Protein AF-A0A926B1F6-F1 (afdb_monomer_lite)

pLDDT: mean 86.4, std 12.35, range [44.88, 98.62]

Foldseek 3Di:
DDKDWDDDPDDFQTKMWDDDPPPVVATWMKGFHHDDPQAKTKIWIGRDDQFIKIWMWGWDDDDVDIDIDIDIGTDPPDDPVVVVVVVCCCVVCVVVVVVVVVVVVVVVVVVLLWDFPDKDKDWDPKFKKKKAKDKDFPVCVVVVLVVGVVVRVVVCVVVVWDFPAFWKKFWPDDPPTITGMMTITTTHDHDCQDPGMGMDIGDTAMKMKTKTFGDPNSCVVSVVVRVVVCVVVVKDFDGGKMKGFPDDCVRDVDRRGGIIIIMTGID

Sequence (267 aa):
MAITYTGPESGVGSAYAWTSDTWSVGSGKVVISEATPNSSVSCDMNFGEGNDAKAKFIIVPEGAKSKVTWTFDSDSHGNLFSRWMGMCMDNFLGGQYEKGLASMSGAAQKIVLGRVDHIEEYLCHGANALGIRSTINASDIPATLAKSYGAIMQYMSTKNIKMDGYPSAIYHTWDGKTTDMEAMIPIAKADVGNANIKPILLPKGPMIIAHYYGPYEGSEAAHEACSKWLVSHGKTQAYPPFEEYVTDPGTEKDPTKWLTKVNYYVK

Secondary structure (DSSP, 8-state):
-EEEEES-SSSTT-EEEEE-S-TTT--EEEEEEEEETTTEEEEEEE-STT-EEEEEEEEEEETTEEEEEEEEEE--TT-HHHHHHHHHHIIIIIHHHHHHHHHHHHHHHHHTS-EEEEEEEEEEEEEEEEEEEEEEEGGGHHHHHHHHHHHHHHHHHHTTPPBSS--EEEEEEE-SSEEEEEEEEEESS-----SS-EEEEEEEEEEEEEEEES-GGGTHHHHHHHHHHHHHTT--B-S--EEEESS-TTT-S-GGG-EEEEEEEB-

Structure (mmCIF, N/CA/C/O backbone):
data_AF-A0A926B1F6-F1
#
_entry.id   AF-A0A926B1F6-F1
#
loop_
_atom_site.group_PDB
_atom_site.id
_atom_site.type_symbol
_atom_site.label_atom_id
_atom_site.label_alt_id
_atom_site.label_comp_id
_atom_site.label_asym_id
_atom_site.label_entity_id
_atom_site.label_seq_id
_atom_site.pdbx_PDB_ins_code
_atom_site.Cartn_x
_atom_site.Cartn_y
_atom_site.Cartn_z
_atom_site.occupancy
_atom_site.B_iso_or_equiv
_atom_site.auth_seq_id
_atom_site.auth_comp_id
_atom_site.auth_asym_id
_atom_site.auth_atom_id
_atom_site.pdbx_PDB_model_num
ATOM 1 N N . MET A 1 1 ? 16.148 6.160 -36.155 1.00 72.56 1 MET A N 1
ATOM 2 C CA . MET A 1 1 ? 16.321 4.890 -35.424 1.00 72.56 1 MET A CA 1
ATOM 3 C C . MET A 1 1 ? 14.951 4.282 -35.194 1.00 72.56 1 MET A C 1
ATOM 5 O O . MET A 1 1 ? 14.104 4.954 -34.617 1.00 72.56 1 MET A O 1
ATOM 9 N N . ALA A 1 2 ? 14.725 3.067 -35.682 1.00 81.38 2 ALA A N 1
ATOM 10 C CA . ALA A 1 2 ? 13.499 2.303 -35.460 1.00 81.38 2 ALA A CA 1
ATOM 11 C C . ALA A 1 2 ? 13.821 1.099 -34.569 1.00 81.38 2 ALA A C 1
ATOM 13 O O . ALA A 1 2 ? 14.834 0.443 -34.797 1.00 81.38 2 ALA A O 1
ATOM 14 N N . ILE A 1 3 ? 12.989 0.827 -33.559 1.00 88.25 3 ILE A N 1
ATOM 15 C CA . ILE A 1 3 ? 13.137 -0.319 -32.648 1.00 88.25 3 ILE A CA 1
ATOM 16 C C . ILE A 1 3 ? 11.943 -1.251 -32.849 1.00 88.25 3 ILE A C 1
ATOM 18 O O . ILE A 1 3 ? 10.805 -0.791 -32.908 1.00 88.25 3 ILE A O 1
ATOM 22 N N . THR A 1 4 ? 12.197 -2.553 -32.940 1.00 90.00 4 THR A N 1
ATOM 23 C CA . THR A 1 4 ? 11.168 -3.598 -33.009 1.00 90.00 4 THR A CA 1
ATOM 24 C C . THR A 1 4 ? 11.371 -4.583 -31.867 1.00 90.00 4 THR A C 1
ATOM 26 O O . THR A 1 4 ? 12.471 -5.103 -31.698 1.00 90.00 4 THR A O 1
ATOM 29 N N . TYR A 1 5 ? 10.314 -4.854 -31.105 1.00 89.44 5 TYR A N 1
ATOM 30 C CA . TYR A 1 5 ? 10.312 -5.840 -30.023 1.00 89.44 5 TYR A CA 1
ATOM 31 C C . TYR A 1 5 ? 9.735 -7.168 -30.519 1.00 89.44 5 TYR A C 1
ATOM 33 O O . TYR A 1 5 ? 8.781 -7.184 -31.296 1.00 89.44 5 TYR A O 1
ATOM 41 N N . THR A 1 6 ? 10.318 -8.283 -30.088 1.00 90.44 6 THR A N 1
ATOM 42 C CA . THR A 1 6 ? 9.910 -9.642 -30.480 1.00 90.44 6 THR A CA 1
ATOM 43 C C . THR A 1 6 ? 10.076 -10.610 -29.310 1.00 90.44 6 THR A C 1
ATOM 45 O O . THR A 1 6 ? 10.931 -10.395 -28.456 1.00 90.44 6 THR A O 1
ATOM 48 N N . GLY A 1 7 ? 9.311 -11.703 -29.301 1.00 90.12 7 GLY A N 1
ATOM 49 C CA . GLY A 1 7 ? 9.358 -12.703 -28.230 1.00 90.12 7 GLY A CA 1
ATOM 50 C C . GLY A 1 7 ? 8.356 -12.425 -27.098 1.00 90.12 7 GLY A C 1
ATOM 51 O O . GLY A 1 7 ? 7.424 -11.644 -27.294 1.00 90.12 7 GLY A O 1
ATOM 52 N N . PRO A 1 8 ? 8.496 -13.103 -25.942 1.00 82.19 8 PRO A N 1
ATOM 53 C CA . PRO A 1 8 ? 7.634 -12.902 -24.780 1.00 82.19 8 PRO A CA 1
ATOM 54 C C . PRO A 1 8 ? 7.808 -11.509 -24.157 1.00 82.19 8 PRO A C 1
ATOM 56 O O . PRO A 1 8 ? 8.852 -10.867 -24.300 1.00 82.19 8 PRO A O 1
ATOM 59 N N . GLU A 1 9 ? 6.787 -11.074 -23.412 1.00 74.81 9 GLU A N 1
ATOM 60 C CA . GLU A 1 9 ? 6.759 -9.781 -22.711 1.00 74.81 9 GLU A CA 1
ATOM 61 C C . GLU A 1 9 ? 7.912 -9.629 -21.701 1.00 74.81 9 GLU A C 1
ATOM 63 O O . GLU A 1 9 ? 8.395 -8.525 -21.466 1.00 74.81 9 GLU A O 1
ATOM 68 N N . SER A 1 10 ? 8.399 -10.737 -21.135 1.00 80.00 10 SER A N 1
ATOM 69 C CA . SER A 1 10 ? 9.558 -10.753 -20.241 1.00 80.00 10 SER A CA 1
ATOM 70 C C . SER A 1 10 ? 10.290 -12.100 -20.261 1.00 80.00 10 SER A C 1
ATOM 72 O O . SER A 1 10 ? 9.754 -13.112 -20.716 1.00 80.00 10 SER A O 1
ATOM 74 N N . GLY A 1 11 ? 11.524 -12.112 -19.746 1.00 82.12 11 GLY A N 1
ATOM 75 C CA . GLY A 1 11 ? 12.315 -13.328 -19.553 1.00 82.12 11 GLY A CA 1
ATOM 76 C C . GLY A 1 11 ? 13.038 -13.834 -20.806 1.00 82.12 11 GLY A C 1
ATOM 77 O O . GLY A 1 11 ? 13.248 -13.103 -21.774 1.00 82.12 11 GLY A O 1
ATOM 78 N N . VAL A 1 12 ? 13.473 -15.097 -20.751 1.00 92.06 12 VAL A N 1
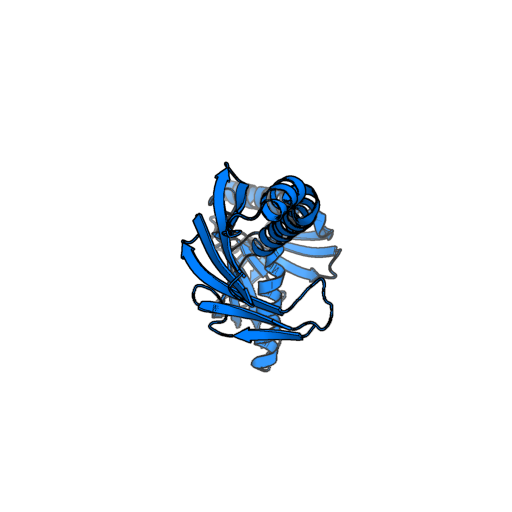ATOM 79 C CA . VAL A 1 12 ? 14.261 -15.747 -21.811 1.00 92.06 12 VAL A CA 1
ATOM 80 C C . VAL A 1 12 ? 13.512 -15.718 -23.145 1.00 92.06 12 VAL A C 1
ATOM 82 O O . VAL A 1 12 ? 12.326 -16.035 -23.216 1.00 92.06 12 VAL A O 1
ATOM 85 N N . GLY A 1 13 ? 14.215 -15.337 -24.211 1.00 89.81 13 GLY A N 1
ATOM 86 C CA . GLY A 1 13 ? 13.676 -15.190 -25.562 1.00 89.81 13 GLY A CA 1
ATOM 87 C C . GLY A 1 13 ? 13.074 -13.816 -25.862 1.00 89.81 13 GLY A C 1
ATOM 88 O O . GLY A 1 13 ? 12.803 -13.534 -27.030 1.00 89.81 13 GLY A O 1
ATOM 89 N N . SER A 1 14 ? 12.884 -12.953 -24.857 1.00 90.25 14 SER A N 1
ATOM 90 C CA . SER A 1 14 ? 12.499 -11.558 -25.090 1.00 90.25 14 SER A CA 1
ATOM 91 C C . SER A 1 14 ? 13.637 -10.820 -25.796 1.00 90.25 14 SER A C 1
ATOM 93 O O . SER A 1 14 ? 14.813 -10.981 -25.450 1.00 90.25 14 SER A O 1
ATOM 95 N N . ALA A 1 15 ? 13.299 -10.054 -26.830 1.00 91.94 15 ALA A N 1
ATOM 96 C CA . ALA A 1 15 ? 14.277 -9.482 -27.737 1.00 91.94 15 ALA A CA 1
ATOM 97 C C . ALA A 1 15 ? 13.840 -8.129 -28.291 1.00 91.94 15 ALA A C 1
ATOM 99 O O . ALA A 1 15 ? 12.656 -7.867 -28.508 1.00 91.94 15 ALA A O 1
ATOM 100 N N . TYR A 1 16 ? 14.825 -7.303 -28.627 1.00 90.19 16 TYR A N 1
ATOM 101 C CA . TYR A 1 16 ? 14.609 -6.109 -29.430 1.00 90.19 16 TYR A CA 1
ATOM 102 C C . TYR A 1 16 ? 15.687 -5.986 -30.503 1.00 90.19 16 TYR A C 1
ATOM 104 O O . TYR A 1 16 ? 16.840 -6.372 -30.308 1.00 90.19 16 TYR A O 1
ATOM 112 N N . ALA A 1 17 ? 15.300 -5.445 -31.650 1.00 89.31 17 ALA A N 1
ATOM 113 C CA . ALA A 1 17 ? 16.191 -5.113 -32.749 1.00 89.31 17 ALA A CA 1
ATOM 114 C C . ALA A 1 17 ? 16.066 -3.629 -33.076 1.00 89.31 17 ALA A C 1
ATOM 116 O O . ALA A 1 17 ? 14.981 -3.058 -32.948 1.00 89.31 17 ALA A O 1
ATOM 117 N N . TRP A 1 18 ? 17.159 -3.008 -33.508 1.00 88.38 18 TRP A N 1
ATOM 118 C CA . TRP A 1 18 ? 17.148 -1.633 -33.988 1.00 88.38 18 TRP A CA 1
ATOM 119 C C . TRP A 1 18 ? 17.792 -1.514 -35.361 1.00 88.38 18 TRP A C 1
ATOM 121 O O . TRP A 1 18 ? 18.737 -2.231 -35.693 1.00 88.38 18 TRP A O 1
ATOM 131 N N . THR A 1 19 ? 17.288 -0.558 -36.134 1.00 83.69 19 THR A N 1
ATOM 132 C CA . THR A 1 19 ? 17.899 -0.098 -37.380 1.00 83.69 19 THR A CA 1
ATOM 133 C C . THR A 1 19 ? 18.088 1.414 -37.338 1.00 83.69 19 THR A C 1
ATOM 135 O O . THR A 1 19 ? 17.228 2.169 -36.860 1.00 83.69 19 THR A O 1
ATOM 138 N N . SER A 1 20 ? 19.248 1.879 -37.794 1.00 78.38 20 SER A N 1
ATOM 139 C CA . SER A 1 20 ? 19.595 3.299 -37.822 1.00 78.38 20 SER A CA 1
ATOM 140 C C . SER A 1 20 ? 20.444 3.632 -39.042 1.00 78.38 20 SER A C 1
ATOM 142 O O . SER A 1 20 ? 21.419 2.940 -39.319 1.00 78.38 20 SER A O 1
ATOM 144 N N . ASP A 1 21 ? 20.119 4.740 -39.710 1.00 79.44 21 ASP A N 1
ATOM 145 C CA . ASP A 1 21 ? 20.930 5.299 -40.802 1.00 79.44 21 ASP A CA 1
ATOM 146 C C . ASP A 1 21 ? 22.180 6.037 -40.276 1.00 79.44 21 ASP A C 1
ATOM 148 O O . ASP A 1 21 ? 23.058 6.439 -41.040 1.00 79.44 21 ASP A O 1
ATOM 152 N N . THR A 1 22 ? 22.283 6.226 -38.953 1.00 68.44 22 THR A N 1
ATOM 153 C CA . THR A 1 22 ? 23.454 6.826 -38.306 1.00 68.44 22 THR A CA 1
ATOM 154 C C . THR A 1 22 ? 24.591 5.810 -38.226 1.00 68.44 22 THR A C 1
ATOM 156 O O . THR A 1 22 ? 24.518 4.849 -37.457 1.00 68.44 22 THR A O 1
ATOM 159 N N . TRP A 1 23 ? 25.678 6.077 -38.955 1.00 63.00 23 TRP A N 1
ATOM 160 C CA . TRP A 1 23 ? 26.841 5.186 -39.066 1.00 63.00 23 TRP A CA 1
ATOM 161 C C . TRP A 1 23 ? 27.461 4.777 -37.718 1.00 63.00 23 TRP A C 1
ATOM 163 O O . TRP A 1 23 ? 27.960 3.666 -37.591 1.00 63.00 23 TRP A O 1
ATOM 173 N N . SER A 1 24 ? 27.410 5.646 -36.703 1.00 60.34 24 SER A N 1
ATOM 174 C CA . SER A 1 24 ? 27.964 5.383 -35.368 1.00 60.34 24 SER A CA 1
ATOM 175 C C . SER A 1 24 ? 27.045 4.571 -34.445 1.00 60.34 24 SER A C 1
ATOM 177 O O . SER A 1 24 ? 27.474 4.177 -33.365 1.00 60.34 24 SER A O 1
ATOM 179 N N . VAL A 1 25 ? 25.788 4.337 -34.838 1.00 67.38 25 VAL A N 1
ATOM 180 C CA . VAL A 1 25 ? 24.789 3.565 -34.068 1.00 67.38 25 VAL A CA 1
ATOM 181 C C . VAL A 1 25 ? 24.561 2.188 -34.693 1.00 67.38 25 VAL A C 1
ATOM 183 O O . VAL A 1 25 ? 24.319 1.216 -33.978 1.00 67.38 25 VAL A O 1
ATOM 186 N N . GLY A 1 26 ? 24.641 2.107 -36.025 1.00 77.25 26 GLY A N 1
ATOM 187 C CA . GLY A 1 26 ? 24.474 0.864 -36.770 1.00 77.25 26 GLY A CA 1
ATOM 188 C C . GLY A 1 26 ? 23.099 0.218 -36.579 1.00 77.25 26 GLY A C 1
ATOM 189 O O . GLY A 1 26 ? 22.121 0.865 -36.192 1.00 77.25 26 GLY A O 1
ATOM 190 N N . SER A 1 27 ? 23.036 -1.079 -36.865 1.00 83.06 27 SER A N 1
ATOM 191 C CA . SER A 1 27 ? 21.857 -1.920 -36.649 1.00 83.06 27 SER A CA 1
ATOM 192 C C . SER A 1 27 ? 22.252 -3.136 -35.825 1.00 83.06 27 SER A C 1
ATOM 194 O O . SER A 1 27 ? 23.377 -3.618 -35.933 1.00 83.06 27 SER A O 1
ATOM 196 N N . GLY A 1 28 ? 21.337 -3.645 -35.012 1.00 85.81 28 GLY A N 1
ATOM 197 C CA . GLY A 1 28 ? 21.631 -4.808 -34.189 1.00 85.81 28 GLY A CA 1
ATOM 198 C C . GLY A 1 28 ? 20.404 -5.403 -33.526 1.00 85.81 28 GLY A C 1
ATOM 199 O O . GLY A 1 28 ? 19.280 -4.919 -33.680 1.00 85.81 28 GLY A O 1
ATOM 200 N N . LYS A 1 29 ? 20.629 -6.490 -32.796 1.00 89.00 29 LYS A N 1
ATOM 201 C CA . LYS A 1 29 ? 19.614 -7.243 -32.069 1.00 89.00 29 LYS A CA 1
ATOM 202 C C . LYS A 1 29 ? 20.173 -7.710 -30.734 1.00 89.00 29 LYS A C 1
ATOM 204 O O . LYS A 1 29 ? 21.286 -8.218 -30.679 1.00 89.00 29 LYS A O 1
ATOM 209 N N . VAL A 1 30 ? 19.381 -7.578 -29.677 1.00 90.31 30 VAL A N 1
ATOM 210 C CA . VAL A 1 30 ? 19.660 -8.166 -28.363 1.00 90.31 30 VAL A CA 1
ATOM 211 C C . VAL A 1 30 ? 18.561 -9.163 -28.027 1.00 90.31 30 VAL A C 1
ATOM 213 O O . VAL A 1 30 ? 17.381 -8.882 -28.246 1.00 90.31 30 VAL A O 1
ATOM 216 N N . VAL A 1 31 ? 18.946 -10.317 -27.492 1.00 93.06 31 VAL A N 1
ATOM 217 C CA . VAL A 1 31 ? 18.040 -11.371 -27.019 1.00 93.06 31 VAL A CA 1
ATOM 218 C C . VAL A 1 31 ? 18.465 -11.791 -25.620 1.00 93.06 31 VAL A C 1
ATOM 220 O O . VAL A 1 31 ? 19.646 -12.038 -25.393 1.00 93.06 31 VAL A O 1
ATOM 223 N N . ILE A 1 32 ? 17.520 -11.921 -24.690 1.00 93.31 32 ILE A N 1
ATOM 224 C CA . ILE A 1 32 ? 17.790 -12.556 -23.393 1.00 93.31 32 ILE A CA 1
ATOM 225 C C . ILE A 1 32 ? 17.948 -14.058 -23.628 1.00 93.31 32 ILE A C 1
ATOM 227 O O . ILE A 1 32 ? 16.976 -14.737 -23.965 1.00 93.31 32 ILE A O 1
ATOM 231 N N . SER A 1 33 ? 19.158 -14.577 -23.458 1.00 93.12 33 SER A N 1
ATOM 232 C CA . SER A 1 33 ? 19.472 -15.988 -23.691 1.00 93.12 33 SER A CA 1
ATOM 233 C C . SER A 1 33 ? 19.313 -16.833 -22.433 1.00 93.12 33 SER A C 1
ATOM 235 O O . SER A 1 33 ? 18.849 -17.968 -22.511 1.00 93.12 33 SER A O 1
ATOM 237 N N . GLU A 1 34 ? 19.612 -16.268 -21.263 1.00 92.25 34 GLU A N 1
ATOM 238 C CA . GLU A 1 34 ? 19.468 -16.944 -19.972 1.00 92.25 34 GLU A CA 1
ATOM 239 C C . GLU A 1 34 ? 19.048 -15.949 -18.890 1.00 92.25 34 GLU A C 1
ATOM 241 O O . GLU A 1 34 ? 19.479 -14.796 -18.880 1.00 92.25 34 GLU A O 1
ATOM 246 N N . ALA A 1 35 ? 18.236 -16.400 -17.936 1.00 90.06 35 ALA A N 1
ATOM 247 C CA . ALA A 1 35 ? 17.881 -15.607 -16.768 1.00 90.06 35 ALA A CA 1
ATOM 248 C C . ALA A 1 35 ? 17.714 -16.513 -15.546 1.00 90.06 35 ALA A C 1
ATOM 250 O O . ALA A 1 35 ? 16.862 -17.400 -15.528 1.00 90.06 35 ALA A O 1
ATOM 251 N N . THR A 1 36 ? 18.504 -16.248 -14.509 1.00 87.81 36 THR A N 1
ATOM 252 C CA . THR A 1 36 ? 18.375 -16.868 -13.190 1.00 87.81 36 THR A CA 1
ATOM 253 C C . THR A 1 36 ? 17.877 -15.806 -12.213 1.00 87.81 36 THR A C 1
ATOM 255 O O . THR A 1 36 ? 18.601 -14.828 -11.973 1.00 87.81 36 THR A O 1
ATOM 258 N N . PRO A 1 37 ? 16.675 -15.972 -11.628 1.00 80.38 37 PRO A N 1
ATOM 259 C CA . PRO A 1 37 ? 16.090 -14.996 -10.714 1.00 80.38 37 PRO A CA 1
ATOM 260 C C . PRO A 1 37 ? 17.060 -14.555 -9.614 1.00 80.38 37 PRO A C 1
ATOM 262 O O . PRO A 1 37 ? 17.743 -15.383 -9.012 1.00 80.38 37 PRO A O 1
ATOM 265 N N . ASN A 1 38 ? 17.115 -13.245 -9.359 1.00 77.69 38 ASN A N 1
ATOM 266 C CA . ASN A 1 38 ? 17.944 -12.608 -8.324 1.00 77.69 38 ASN A CA 1
ATOM 267 C C . ASN A 1 38 ? 19.453 -12.903 -8.400 1.00 77.69 38 ASN A C 1
ATOM 269 O O . ASN A 1 38 ? 20.168 -12.672 -7.428 1.00 77.69 38 ASN A O 1
ATOM 273 N N . SER A 1 39 ? 19.946 -13.415 -9.531 1.00 88.44 39 SER A N 1
ATOM 274 C CA . SER A 1 39 ? 21.340 -13.842 -9.656 1.00 88.44 39 SER A CA 1
ATOM 275 C C . SER A 1 39 ? 21.992 -13.363 -10.945 1.00 88.44 39 SER A C 1
ATOM 277 O O . SER A 1 39 ? 23.035 -12.713 -10.888 1.00 88.44 39 SER A O 1
ATOM 279 N N . SER A 1 40 ? 21.419 -13.659 -12.114 1.00 91.75 40 SER A N 1
ATOM 280 C CA . SER A 1 40 ? 22.028 -13.215 -13.371 1.00 91.75 40 SER A CA 1
ATOM 281 C C . SER A 1 40 ? 21.068 -13.183 -14.549 1.00 91.75 40 SER A C 1
ATOM 283 O O . SER A 1 40 ? 20.084 -13.917 -14.582 1.00 91.75 40 SER A O 1
ATOM 285 N N . VAL A 1 41 ? 21.390 -12.340 -15.526 1.00 93.25 41 VAL A N 1
ATOM 286 C CA . VAL A 1 41 ? 20.721 -12.281 -16.829 1.00 93.25 41 VAL A CA 1
ATOM 287 C C . VAL A 1 41 ? 21.800 -12.216 -17.902 1.00 93.25 41 VAL A C 1
ATOM 289 O O . VAL A 1 41 ? 22.660 -11.336 -17.848 1.00 93.25 41 VAL A O 1
ATOM 292 N N . SER A 1 42 ? 21.766 -13.147 -18.849 1.00 94.06 42 SER A N 1
ATOM 293 C CA . SER A 1 42 ? 22.660 -13.194 -20.005 1.00 94.06 42 SER A CA 1
ATOM 294 C C . SER A 1 42 ? 21.896 -12.747 -21.248 1.00 94.06 42 SER A C 1
ATOM 296 O O . SER A 1 42 ? 20.765 -13.180 -21.484 1.00 94.06 42 SER A O 1
ATOM 298 N N . CYS A 1 43 ? 22.525 -11.896 -22.047 1.00 92.69 43 CYS A N 1
ATOM 299 C CA . CYS A 1 43 ? 21.988 -11.401 -23.300 1.00 92.69 43 CYS A CA 1
ATOM 300 C C . CYS A 1 43 ? 22.971 -11.686 -24.434 1.00 92.69 43 CYS A C 1
ATOM 302 O O . CYS A 1 43 ? 24.137 -11.291 -24.361 1.00 92.69 43 CYS A O 1
ATOM 304 N N . ASP A 1 44 ? 22.475 -12.304 -25.499 1.00 91.06 44 ASP A N 1
ATOM 305 C CA . ASP A 1 44 ? 23.206 -12.423 -26.753 1.00 91.06 44 ASP A CA 1
ATOM 306 C C . ASP A 1 44 ? 22.920 -11.178 -27.600 1.00 91.06 44 ASP A C 1
ATOM 308 O O . ASP A 1 44 ? 21.765 -10.796 -27.819 1.00 91.06 44 ASP A O 1
ATOM 312 N N . MET A 1 45 ? 23.983 -10.515 -28.043 1.00 87.06 45 MET A N 1
ATOM 313 C CA . MET A 1 45 ? 23.942 -9.294 -28.837 1.00 87.06 45 MET A CA 1
ATOM 314 C C . MET A 1 45 ? 24.563 -9.573 -30.202 1.00 87.06 45 MET A C 1
ATOM 316 O O . MET A 1 45 ? 25.669 -10.094 -30.293 1.00 87.06 45 MET A O 1
ATOM 320 N N . ASN A 1 46 ? 23.866 -9.192 -31.262 1.00 83.75 46 ASN A N 1
ATOM 321 C CA . ASN A 1 46 ? 24.355 -9.284 -32.628 1.00 83.75 46 ASN A CA 1
ATOM 322 C C . ASN A 1 46 ? 24.321 -7.889 -33.251 1.00 83.75 46 ASN A C 1
ATOM 324 O O . ASN A 1 46 ? 23.254 -7.281 -33.346 1.00 83.75 46 ASN A O 1
ATOM 328 N N . PHE A 1 47 ? 25.478 -7.381 -33.668 1.00 75.44 47 PHE A N 1
ATOM 329 C CA . PHE A 1 47 ? 25.619 -6.058 -34.288 1.00 75.44 47 PHE A CA 1
ATOM 330 C C . PHE A 1 47 ? 25.784 -6.130 -35.819 1.00 75.44 47 PHE A C 1
ATOM 332 O O . PHE A 1 47 ? 26.257 -5.180 -36.439 1.00 75.44 47 PHE A O 1
ATOM 339 N N . GLY A 1 48 ? 25.400 -7.253 -36.441 1.00 67.31 48 GLY A N 1
ATOM 340 C CA . GLY A 1 48 ? 25.619 -7.521 -37.866 1.00 67.31 48 GLY A CA 1
ATOM 341 C C . GLY A 1 48 ? 27.058 -7.947 -38.207 1.00 67.31 48 GLY A C 1
ATOM 342 O O . GLY A 1 48 ? 27.982 -7.770 -37.417 1.00 67.31 48 GLY A O 1
ATOM 343 N N . GLU A 1 49 ? 27.234 -8.552 -39.390 1.00 61.75 49 GLU A N 1
ATOM 344 C CA . GLU A 1 49 ? 28.532 -8.958 -39.975 1.00 61.75 49 GLU A CA 1
ATOM 345 C C . GLU A 1 49 ? 29.512 -9.661 -39.007 1.00 61.75 49 GLU A C 1
ATOM 347 O O . GLU A 1 49 ? 30.678 -9.296 -38.908 1.00 61.75 49 GLU A O 1
ATOM 352 N N . GLY A 1 50 ? 29.046 -10.683 -38.280 1.00 59.75 50 GLY A N 1
ATOM 353 C CA . GLY A 1 50 ? 29.908 -11.500 -37.409 1.00 59.75 50 GLY A CA 1
ATOM 354 C C . GLY A 1 50 ? 30.360 -10.820 -36.111 1.00 59.75 50 GLY A C 1
ATOM 355 O O . GLY A 1 50 ? 31.164 -11.390 -35.383 1.00 59.75 50 GLY A O 1
ATOM 356 N N . ASN A 1 51 ? 29.833 -9.633 -35.793 1.00 64.69 51 ASN A N 1
ATOM 357 C CA . ASN A 1 51 ? 30.094 -8.938 -34.532 1.00 64.69 51 ASN A CA 1
ATOM 358 C C . ASN A 1 51 ? 29.112 -9.408 -33.452 1.00 64.69 51 ASN A C 1
ATOM 360 O O . ASN A 1 51 ? 28.176 -8.691 -33.076 1.00 64.69 51 ASN A O 1
ATOM 364 N N . ASP A 1 52 ? 29.314 -10.641 -32.995 1.00 80.12 52 ASP A N 1
ATOM 365 C CA . ASP A 1 52 ? 28.583 -11.208 -31.868 1.00 80.12 52 ASP A CA 1
ATOM 366 C C . ASP A 1 52 ? 29.242 -10.793 -30.550 1.00 80.12 52 ASP A C 1
ATOM 368 O O . ASP A 1 52 ? 30.463 -10.832 -30.385 1.00 80.12 52 ASP A O 1
ATOM 372 N N . ALA A 1 53 ? 28.415 -10.402 -29.589 1.00 83.62 53 ALA A N 1
ATOM 373 C CA . ALA A 1 53 ? 28.842 -10.083 -28.240 1.00 83.62 53 ALA A CA 1
ATOM 374 C C . ALA A 1 53 ? 27.877 -10.687 -27.223 1.00 83.62 53 ALA A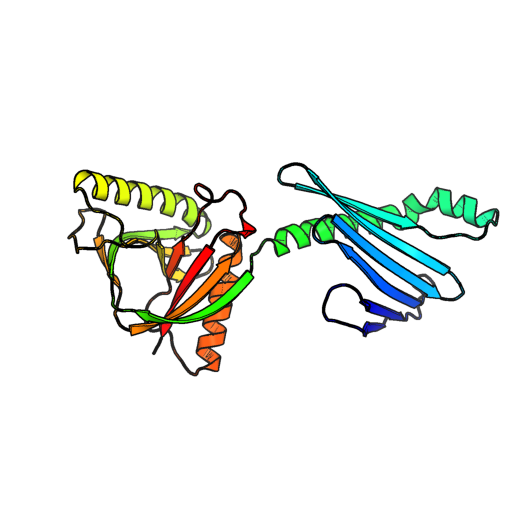 C 1
ATOM 376 O O . ALA A 1 53 ? 26.702 -10.936 -27.501 1.00 83.62 53 ALA A O 1
ATOM 377 N N . LYS A 1 54 ? 28.372 -10.896 -26.011 1.00 88.81 54 LYS A N 1
ATOM 378 C CA . LYS A 1 54 ? 27.581 -11.336 -24.871 1.00 88.81 54 LYS A CA 1
ATOM 379 C C . LYS A 1 54 ? 27.628 -10.280 -23.793 1.00 88.81 54 LYS A C 1
ATOM 381 O O . LYS A 1 54 ? 28.697 -9.897 -23.328 1.00 88.81 54 LYS A O 1
ATOM 386 N N . ALA A 1 55 ? 26.458 -9.838 -23.364 1.00 90.50 55 ALA A N 1
ATOM 387 C CA . ALA A 1 55 ? 26.323 -9.052 -22.153 1.00 90.50 55 ALA A CA 1
ATOM 388 C C . ALA A 1 55 ? 25.828 -9.953 -21.025 1.00 90.50 55 ALA A C 1
ATOM 390 O O . ALA A 1 55 ? 24.947 -10.787 -21.229 1.00 90.50 55 ALA A O 1
ATOM 391 N N . LYS A 1 56 ? 26.359 -9.777 -19.817 1.00 92.69 56 LYS A N 1
ATOM 392 C CA . LYS A 1 56 ? 25.833 -10.468 -18.636 1.00 92.69 56 LYS A CA 1
ATOM 393 C C . LYS A 1 56 ? 25.741 -9.531 -17.450 1.00 92.69 56 LYS A C 1
ATOM 395 O O . LYS A 1 56 ? 26.722 -8.884 -17.080 1.00 92.69 56 LYS A O 1
ATOM 400 N N . PHE A 1 57 ? 24.566 -9.512 -16.840 1.00 92.31 57 PHE A N 1
ATOM 401 C CA . PHE A 1 57 ? 24.302 -8.885 -15.558 1.00 92.31 57 PHE A CA 1
ATOM 402 C C . PHE A 1 57 ? 24.488 -9.927 -14.461 1.00 92.31 57 PHE A C 1
ATOM 404 O O . PHE A 1 57 ? 23.914 -11.014 -14.524 1.00 92.31 57 PHE A O 1
ATOM 411 N N . ILE A 1 58 ? 25.296 -9.599 -13.460 1.00 92.81 58 ILE A N 1
ATOM 412 C CA . ILE A 1 58 ? 25.554 -10.429 -12.283 1.00 92.81 58 ILE A CA 1
ATOM 413 C C . ILE A 1 58 ? 25.093 -9.635 -11.070 1.00 92.81 58 ILE A C 1
ATOM 415 O O . ILE A 1 58 ? 25.540 -8.509 -10.863 1.00 92.81 58 ILE A O 1
ATOM 419 N N . ILE A 1 59 ? 24.203 -10.219 -10.280 1.00 92.00 59 ILE A N 1
ATOM 420 C CA . ILE A 1 59 ? 23.584 -9.594 -9.116 1.00 92.00 59 ILE A CA 1
ATOM 421 C C . ILE A 1 59 ? 24.059 -10.363 -7.888 1.00 92.00 59 ILE A C 1
ATOM 423 O O . ILE A 1 59 ? 23.839 -11.568 -7.772 1.00 92.00 59 ILE A O 1
ATOM 427 N N . VAL A 1 60 ? 24.732 -9.665 -6.978 1.00 92.06 60 VAL A N 1
ATOM 428 C CA . VAL A 1 60 ? 25.213 -10.229 -5.714 1.00 92.06 60 VAL A CA 1
ATOM 429 C C . VAL A 1 60 ? 24.569 -9.460 -4.561 1.00 92.06 60 VAL A C 1
ATOM 431 O O . VAL A 1 60 ? 24.712 -8.235 -4.511 1.00 92.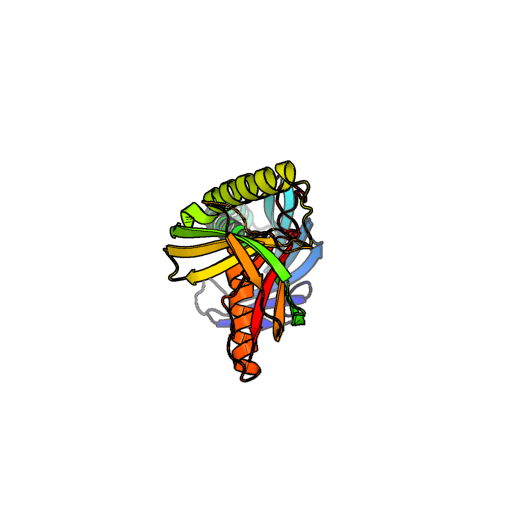06 60 VAL A O 1
ATOM 434 N N . PRO A 1 61 ? 23.871 -10.136 -3.630 1.00 82.56 61 PRO A N 1
ATOM 435 C CA . PRO A 1 61 ? 23.348 -9.491 -2.432 1.00 82.56 61 PRO A CA 1
ATOM 436 C C . PRO A 1 61 ? 24.469 -8.848 -1.607 1.00 82.56 61 PRO A C 1
ATOM 438 O O . PRO A 1 61 ? 25.479 -9.484 -1.310 1.00 82.56 61 PRO A O 1
ATOM 441 N N . GLU A 1 62 ? 24.274 -7.596 -1.204 1.00 83.19 62 GLU A N 1
ATOM 442 C CA . GLU A 1 62 ? 25.190 -6.833 -0.354 1.00 83.19 62 GLU A CA 1
ATOM 443 C C . GLU A 1 62 ? 24.384 -6.181 0.780 1.00 83.19 62 GLU A C 1
ATOM 445 O O . GLU A 1 62 ? 24.029 -4.999 0.759 1.00 83.19 62 GLU A O 1
ATOM 450 N N . GLY A 1 63 ? 24.015 -7.003 1.768 1.00 78.19 63 GLY A N 1
ATOM 451 C CA . GLY A 1 63 ? 23.129 -6.600 2.860 1.00 78.19 63 GLY A CA 1
ATOM 452 C C . GLY A 1 63 ? 21.731 -6.238 2.350 1.00 78.19 63 GLY A C 1
ATOM 453 O O . GLY A 1 63 ? 21.069 -7.058 1.725 1.00 78.19 63 GLY A O 1
ATOM 454 N N . ALA A 1 64 ? 21.291 -5.005 2.617 1.00 68.81 64 ALA A N 1
ATOM 455 C CA . ALA A 1 64 ? 20.015 -4.464 2.130 1.00 68.81 64 ALA A CA 1
ATOM 456 C C . ALA A 1 64 ? 20.087 -3.914 0.689 1.00 68.81 64 ALA A C 1
ATOM 458 O O . ALA A 1 64 ? 19.128 -3.323 0.198 1.00 68.81 64 ALA A O 1
ATOM 459 N N . LYS A 1 65 ? 21.238 -4.046 0.024 1.00 76.94 65 LYS A N 1
ATOM 460 C CA . LYS A 1 65 ? 21.470 -3.605 -1.354 1.00 76.94 65 LYS A CA 1
ATOM 461 C C . LYS A 1 65 ? 21.856 -4.798 -2.219 1.00 76.94 65 LYS A C 1
ATOM 463 O O . LYS A 1 65 ? 22.066 -5.907 -1.736 1.00 76.94 65 LYS A O 1
ATOM 468 N N . SER A 1 66 ? 21.961 -4.559 -3.518 1.00 84.81 66 SER A N 1
ATOM 469 C CA . SER A 1 66 ? 22.567 -5.501 -4.453 1.00 84.81 66 SER A CA 1
ATOM 470 C C . SER A 1 66 ? 23.708 -4.816 -5.181 1.00 84.81 66 SER A C 1
ATOM 472 O O . SER A 1 66 ? 23.562 -3.687 -5.655 1.00 84.81 66 SER A O 1
ATOM 474 N N . LYS A 1 67 ? 24.831 -5.515 -5.298 1.00 90.06 67 LYS A N 1
ATOM 475 C CA . LYS A 1 67 ? 25.900 -5.144 -6.213 1.00 90.06 67 LYS A CA 1
ATOM 476 C C . LYS A 1 67 ? 25.575 -5.740 -7.574 1.00 90.06 67 LYS A C 1
ATOM 478 O O . LYS A 1 67 ? 25.484 -6.960 -7.704 1.00 90.06 67 LYS A O 1
ATOM 483 N N . VAL A 1 68 ? 25.401 -4.880 -8.574 1.00 90.81 68 VAL A N 1
ATOM 484 C CA . VAL A 1 68 ? 25.171 -5.311 -9.954 1.00 90.81 68 VAL A CA 1
ATOM 485 C C . VAL A 1 68 ? 26.422 -5.056 -10.779 1.00 90.81 68 VAL A C 1
ATOM 487 O O . VAL A 1 68 ? 26.891 -3.924 -10.872 1.00 90.81 68 VAL A O 1
ATOM 490 N N . THR A 1 69 ? 26.950 -6.114 -11.382 1.00 91.50 69 THR A N 1
ATOM 491 C CA . THR A 1 69 ? 28.068 -6.059 -12.323 1.00 91.50 69 THR A CA 1
ATOM 492 C C . THR A 1 69 ? 27.529 -6.306 -13.723 1.00 91.50 69 THR A C 1
ATOM 494 O O . THR A 1 69 ? 26.924 -7.346 -13.975 1.00 91.50 69 THR A O 1
ATOM 497 N N . TRP A 1 70 ? 27.764 -5.368 -14.637 1.00 91.25 70 TRP A N 1
ATOM 498 C CA . TRP A 1 70 ? 27.445 -5.525 -16.052 1.00 91.25 70 TRP A CA 1
ATOM 499 C C . TRP A 1 70 ? 28.731 -5.814 -16.820 1.00 91.25 70 TRP A C 1
ATOM 501 O O . TRP A 1 70 ? 29.658 -5.009 -16.828 1.00 91.25 70 TRP A O 1
ATOM 511 N N . THR A 1 71 ? 28.790 -6.993 -17.424 1.00 88.88 71 THR A N 1
ATOM 512 C CA . THR A 1 71 ? 29.904 -7.447 -18.257 1.00 88.88 71 THR A CA 1
ATOM 513 C C . THR A 1 71 ? 29.527 -7.405 -19.729 1.00 88.88 71 THR A C 1
ATOM 515 O O . THR A 1 71 ? 28.358 -7.584 -20.080 1.00 88.88 71 THR A O 1
ATOM 518 N N . PHE A 1 72 ? 30.529 -7.187 -20.571 1.00 84.12 72 PHE A N 1
ATOM 519 C CA . PHE A 1 72 ? 30.425 -7.241 -22.019 1.00 84.12 72 PHE A CA 1
ATOM 520 C C . PHE A 1 72 ? 31.644 -7.959 -22.562 1.00 84.12 72 PHE A C 1
ATOM 522 O O . PHE A 1 72 ? 32.777 -7.571 -22.279 1.00 84.12 72 PHE A O 1
ATOM 529 N N . ASP A 1 73 ? 31.379 -9.021 -23.300 1.00 83.00 73 ASP A N 1
ATOM 530 C CA . ASP A 1 73 ? 32.369 -9.894 -23.895 1.00 83.00 73 ASP A CA 1
ATOM 531 C C . ASP A 1 73 ? 32.140 -9.907 -25.406 1.00 83.00 73 ASP A C 1
ATOM 533 O O . ASP A 1 73 ? 31.025 -10.145 -25.868 1.00 83.00 73 ASP A O 1
ATOM 537 N N . SER A 1 74 ? 33.177 -9.608 -26.177 1.00 76.00 74 SER A N 1
ATOM 538 C CA . SER A 1 74 ? 33.144 -9.676 -27.635 1.00 76.00 74 SER A CA 1
ATOM 539 C C . SER A 1 74 ? 34.485 -10.190 -28.132 1.00 76.00 74 SER A C 1
ATOM 541 O O . SER A 1 74 ? 35.529 -9.644 -27.756 1.00 76.00 74 SER A O 1
ATOM 543 N N . ASP A 1 75 ? 34.468 -11.175 -29.025 1.00 71.12 75 ASP A N 1
ATOM 544 C CA . ASP A 1 75 ? 35.678 -11.578 -29.733 1.00 71.12 75 ASP A CA 1
ATOM 545 C C . ASP A 1 75 ? 35.970 -10.558 -30.840 1.00 71.12 75 ASP A C 1
ATOM 547 O O . ASP A 1 75 ? 35.130 -10.268 -31.686 1.00 71.12 75 ASP A O 1
ATOM 551 N N . SER A 1 76 ? 37.166 -9.977 -30.815 1.00 58.91 76 SER A N 1
ATOM 552 C CA . SER A 1 76 ? 37.574 -8.924 -31.750 1.00 58.91 76 SER A CA 1
ATOM 553 C C . SER A 1 76 ? 38.518 -9.416 -32.850 1.00 58.91 76 SER A C 1
ATOM 555 O O . SER A 1 76 ? 39.169 -8.602 -33.512 1.00 58.91 76 SER A O 1
ATOM 557 N N . HIS A 1 77 ? 38.628 -10.737 -33.039 1.00 60.22 77 HIS A N 1
ATOM 558 C CA . HIS A 1 77 ? 39.331 -11.397 -34.149 1.00 60.22 77 HIS A CA 1
ATOM 559 C C . HIS A 1 77 ? 40.740 -10.833 -34.468 1.00 60.22 77 HIS A C 1
ATOM 561 O O . HIS A 1 77 ? 41.212 -10.859 -35.603 1.00 60.22 77 HIS A O 1
ATOM 567 N N . GLY A 1 78 ? 41.451 -10.355 -33.439 1.00 53.34 78 GLY A N 1
ATOM 568 C CA . GLY A 1 78 ? 42.916 -10.351 -33.370 1.00 53.34 78 GLY A CA 1
ATOM 569 C C . GLY A 1 78 ? 43.727 -9.363 -34.225 1.00 53.34 78 GLY A C 1
ATOM 570 O O . GLY A 1 78 ? 44.940 -9.557 -34.322 1.00 53.34 78 GLY A O 1
ATOM 571 N N . ASN A 1 79 ? 43.162 -8.306 -34.820 1.00 55.72 79 ASN A N 1
ATOM 572 C CA . ASN A 1 79 ? 43.983 -7.311 -35.537 1.00 55.72 79 ASN A CA 1
ATOM 573 C C . ASN A 1 79 ? 44.646 -6.273 -34.584 1.00 55.72 79 ASN A C 1
ATOM 575 O O . ASN A 1 79 ? 44.183 -6.023 -33.474 1.00 55.72 79 ASN A O 1
ATOM 579 N N . LEU A 1 80 ? 45.780 -5.661 -34.973 1.00 46.28 80 LEU A N 1
ATOM 580 C CA . LEU A 1 80 ? 46.494 -4.689 -34.109 1.00 46.28 80 LEU A CA 1
ATOM 581 C C . LEU A 1 80 ? 45.625 -3.477 -33.716 1.00 46.28 80 LEU A C 1
ATOM 583 O O . LEU A 1 80 ? 45.821 -2.895 -32.649 1.00 46.28 80 LEU A O 1
ATOM 587 N N . PHE A 1 81 ? 44.671 -3.111 -34.572 1.00 44.88 81 PHE A N 1
ATOM 588 C CA . PHE A 1 81 ? 43.749 -2.002 -34.359 1.00 44.88 81 PHE A CA 1
ATOM 589 C C . PHE A 1 81 ? 42.705 -2.319 -33.272 1.00 44.88 81 PHE A C 1
ATOM 591 O O . PHE A 1 81 ? 42.408 -1.457 -32.446 1.00 44.88 81 PHE A O 1
ATOM 598 N N . SER A 1 82 ? 42.223 -3.563 -33.182 1.00 54.62 82 SER A N 1
ATOM 599 C CA . SER A 1 82 ? 41.272 -3.998 -32.153 1.00 54.62 82 SER A CA 1
ATOM 600 C C . SER A 1 82 ? 41.893 -4.040 -30.758 1.00 54.62 82 SER A C 1
ATOM 602 O O . SER A 1 82 ? 41.223 -3.716 -29.781 1.00 54.62 82 SER A O 1
ATOM 604 N N . ARG A 1 83 ? 43.203 -4.305 -30.650 1.00 58.31 83 ARG A N 1
ATOM 605 C CA . ARG A 1 83 ? 43.950 -4.184 -29.380 1.00 58.31 83 ARG A CA 1
ATOM 606 C C . ARG A 1 83 ? 44.015 -2.740 -28.874 1.00 58.31 83 ARG A C 1
ATOM 608 O O . ARG A 1 83 ? 43.882 -2.514 -27.675 1.00 58.31 83 ARG A O 1
ATOM 615 N N . TRP A 1 84 ? 44.211 -1.770 -29.771 1.00 48.75 84 TRP A N 1
ATOM 616 C CA . TRP A 1 84 ? 44.204 -0.344 -29.422 1.00 48.75 84 TRP A CA 1
ATOM 617 C C . TRP A 1 84 ? 42.797 0.140 -29.048 1.00 48.75 84 TRP A C 1
ATOM 619 O O . TRP A 1 84 ? 42.622 0.789 -28.020 1.00 48.75 84 TRP A O 1
ATOM 629 N N . MET A 1 85 ? 41.781 -0.259 -29.819 1.00 51.88 85 MET A N 1
ATOM 630 C CA . MET A 1 85 ? 40.375 0.033 -29.518 1.00 51.88 85 MET A CA 1
ATOM 631 C C . MET A 1 85 ? 39.914 -0.583 -28.190 1.00 51.88 85 MET A C 1
ATOM 633 O O . MET A 1 85 ? 39.210 0.082 -27.434 1.00 51.88 85 MET A O 1
ATOM 637 N N . GLY A 1 86 ? 40.367 -1.796 -27.855 1.00 58.34 86 GLY A N 1
ATOM 638 C CA . GLY A 1 86 ? 40.108 -2.432 -26.561 1.00 58.34 86 GLY A CA 1
ATOM 639 C C . GLY A 1 86 ? 40.698 -1.661 -25.374 1.00 58.34 86 GLY A C 1
ATOM 640 O O . GLY A 1 86 ? 40.053 -1.555 -24.337 1.00 58.34 86 GLY A O 1
ATOM 641 N N . MET A 1 87 ? 41.872 -1.036 -25.525 1.00 58.91 87 MET A N 1
ATOM 642 C CA . MET A 1 87 ? 42.435 -0.160 -24.481 1.00 58.91 87 MET A CA 1
ATOM 643 C C . MET A 1 87 ? 41.651 1.148 -24.309 1.00 58.91 87 MET A C 1
ATOM 645 O O . MET A 1 87 ? 41.682 1.744 -23.236 1.00 58.91 87 MET A O 1
ATOM 649 N N . CYS A 1 88 ? 40.938 1.599 -25.342 1.00 57.66 88 CYS A N 1
ATOM 650 C CA . CYS A 1 88 ? 40.096 2.792 -25.285 1.00 57.66 88 CYS A CA 1
ATOM 651 C C . CYS A 1 88 ? 38.618 2.489 -24.987 1.00 57.66 88 CYS A C 1
ATOM 653 O O . CYS A 1 88 ? 37.847 3.436 -24.834 1.00 57.66 88 CYS A O 1
ATOM 655 N N . MET A 1 89 ? 38.210 1.216 -24.885 1.00 62.84 89 MET A N 1
ATOM 656 C CA . MET A 1 89 ? 36.807 0.822 -24.679 1.00 62.84 89 MET A CA 1
ATOM 657 C C . MET A 1 89 ? 36.190 1.465 -23.441 1.00 62.84 89 MET A C 1
ATOM 659 O O . MET A 1 89 ? 35.032 1.863 -23.498 1.00 62.84 89 MET A O 1
ATOM 663 N N . ASP A 1 90 ? 36.952 1.622 -22.359 1.00 63.44 90 ASP A N 1
ATOM 664 C CA . ASP A 1 90 ? 36.459 2.270 -21.140 1.00 63.44 90 ASP A CA 1
ATOM 665 C C . ASP A 1 90 ? 36.056 3.735 -21.395 1.00 63.44 90 ASP A C 1
ATOM 667 O O . ASP A 1 90 ? 34.972 4.167 -21.017 1.00 63.44 90 ASP A O 1
ATOM 671 N N . ASN A 1 91 ? 36.840 4.475 -22.185 1.00 65.44 91 ASN A N 1
ATOM 672 C CA . ASN A 1 91 ? 36.503 5.852 -22.563 1.00 65.44 91 ASN A CA 1
ATOM 673 C C . ASN A 1 91 ? 35.293 5.940 -23.512 1.00 65.44 91 ASN A C 1
ATOM 675 O O . ASN A 1 91 ? 34.591 6.951 -23.517 1.00 65.44 91 ASN A O 1
ATOM 679 N N . PHE A 1 92 ? 35.047 4.911 -24.330 1.00 64.06 92 PHE A N 1
ATOM 680 C CA . PHE A 1 92 ? 33.933 4.891 -25.288 1.00 64.06 92 PHE A CA 1
ATOM 681 C C . PHE A 1 92 ? 32.624 4.376 -24.681 1.00 64.06 92 PHE A C 1
ATOM 683 O O . PHE A 1 92 ? 31.548 4.878 -25.010 1.00 64.06 92 PHE A O 1
ATOM 690 N N . LEU A 1 93 ? 32.709 3.371 -23.810 1.00 70.19 93 LEU A N 1
ATOM 691 C CA . LEU A 1 93 ? 31.565 2.643 -23.272 1.00 70.19 93 LEU A CA 1
ATOM 692 C C . LEU A 1 93 ? 31.319 2.952 -21.797 1.00 70.19 93 LEU A C 1
ATOM 694 O O . LEU A 1 93 ? 30.159 3.008 -21.403 1.00 70.19 93 LEU A O 1
ATOM 698 N N . GLY A 1 94 ? 32.351 3.220 -20.995 1.00 74.06 94 GLY A N 1
ATOM 699 C CA . GLY A 1 94 ? 32.247 3.391 -19.541 1.00 74.06 94 GLY A CA 1
ATOM 700 C C . GLY A 1 94 ? 31.151 4.375 -19.135 1.00 74.06 94 GLY A C 1
ATOM 701 O O . GLY A 1 94 ? 30.247 4.020 -18.383 1.00 74.06 94 GLY A O 1
ATOM 702 N N . GLY A 1 95 ? 31.110 5.558 -19.757 1.00 81.69 95 GLY A N 1
ATOM 703 C CA . GLY A 1 95 ? 30.061 6.549 -19.489 1.00 81.69 95 GLY A CA 1
ATOM 704 C C . GLY A 1 95 ? 28.634 6.099 -19.855 1.00 81.69 95 GLY A C 1
ATOM 705 O O . GLY A 1 95 ? 27.668 6.567 -19.252 1.00 81.69 95 GLY A O 1
ATOM 706 N N . GLN A 1 96 ? 28.462 5.192 -20.824 1.00 77.94 96 GLN A N 1
ATOM 707 C CA . GLN A 1 96 ? 27.155 4.590 -21.137 1.00 77.94 96 GLN A CA 1
ATOM 708 C C . GLN A 1 96 ? 26.779 3.511 -20.117 1.00 77.94 96 GLN A C 1
ATOM 710 O O . GLN A 1 96 ? 25.620 3.441 -19.710 1.00 77.94 96 GLN A O 1
ATOM 715 N N . TYR A 1 97 ? 27.751 2.721 -19.654 1.00 82.62 97 TYR A N 1
ATOM 716 C CA . TYR A 1 97 ? 27.546 1.716 -18.608 1.00 82.62 97 TYR A CA 1
ATOM 717 C C . TYR A 1 97 ? 27.198 2.371 -17.273 1.00 82.62 97 TYR A C 1
ATOM 719 O O . TYR A 1 97 ? 26.259 1.932 -16.617 1.00 82.62 97 TYR A O 1
ATOM 727 N N . GLU A 1 98 ? 27.870 3.461 -16.899 1.00 84.81 98 GLU A N 1
ATOM 728 C CA . GLU A 1 98 ? 27.539 4.241 -15.702 1.00 84.81 98 GLU A CA 1
ATOM 729 C C . GLU A 1 98 ? 26.113 4.792 -15.763 1.00 84.81 98 GLU A C 1
ATOM 731 O O . GLU A 1 98 ? 25.341 4.626 -14.817 1.00 84.81 98 GLU A O 1
ATOM 736 N N . LYS A 1 99 ? 25.720 5.392 -16.895 1.00 84.81 99 LYS A N 1
ATOM 737 C CA . LYS A 1 99 ? 24.345 5.875 -17.103 1.00 84.81 99 LYS A CA 1
ATOM 738 C C . LYS A 1 99 ? 23.328 4.737 -17.052 1.00 84.81 99 LYS A C 1
ATOM 740 O O . LYS A 1 99 ? 22.273 4.897 -16.441 1.00 84.81 99 LYS A O 1
ATOM 745 N N . GLY A 1 100 ? 23.643 3.595 -17.657 1.00 85.31 100 GLY A N 1
ATOM 746 C CA . GLY A 1 100 ? 22.797 2.406 -17.635 1.00 85.31 100 GLY A CA 1
ATOM 747 C C . GLY A 1 100 ? 22.638 1.822 -16.230 1.00 85.31 100 GLY A C 1
ATOM 748 O O . GLY A 1 100 ? 21.516 1.565 -15.803 1.00 85.31 100 GLY A O 1
ATOM 749 N N . LEU A 1 101 ? 23.728 1.697 -15.467 1.00 88.06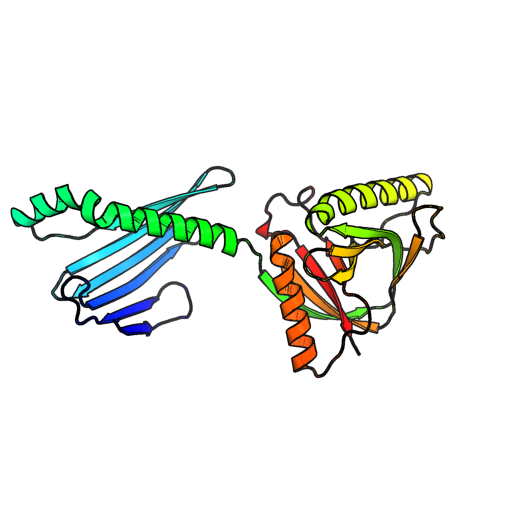 101 LEU A N 1
ATOM 750 C CA . LEU A 1 101 ? 23.717 1.243 -14.071 1.00 88.06 101 LEU A CA 1
ATOM 751 C C . LEU A 1 101 ? 22.972 2.226 -13.161 1.00 88.06 101 LEU A C 1
ATOM 753 O O . LEU A 1 101 ? 22.202 1.796 -12.304 1.00 88.06 101 LEU A O 1
ATOM 757 N N . ALA A 1 102 ? 23.134 3.536 -13.363 1.00 85.81 102 ALA A N 1
ATOM 758 C CA . ALA A 1 102 ? 22.382 4.555 -12.634 1.00 85.81 102 ALA A CA 1
ATOM 759 C C . ALA A 1 102 ? 20.882 4.495 -12.959 1.00 85.81 102 ALA A C 1
ATOM 761 O O . ALA A 1 102 ? 20.051 4.553 -12.052 1.00 85.81 102 ALA A O 1
ATOM 762 N N . SER A 1 103 ? 20.527 4.319 -14.236 1.00 83.25 103 SER A N 1
ATOM 763 C CA . SER A 1 103 ? 19.141 4.131 -14.668 1.00 83.25 103 SER A CA 1
ATOM 764 C C . SER A 1 103 ? 18.543 2.853 -14.084 1.00 83.25 103 SER A C 1
ATOM 766 O O . SER A 1 103 ? 17.440 2.902 -13.551 1.00 83.25 103 SER A O 1
ATOM 768 N N . MET A 1 104 ? 19.286 1.745 -14.088 1.00 83.62 104 MET A N 1
ATOM 769 C CA . MET A 1 104 ? 18.868 0.481 -13.483 1.00 83.62 104 MET A CA 1
ATOM 770 C C . MET A 1 104 ? 18.729 0.592 -11.966 1.00 83.62 104 MET A C 1
ATOM 772 O O . MET A 1 104 ? 17.781 0.053 -11.419 1.00 83.62 104 MET A O 1
ATOM 776 N N . SER A 1 105 ? 19.613 1.319 -11.281 1.00 82.62 105 SER A N 1
ATOM 777 C CA . SER A 1 105 ? 19.481 1.597 -9.847 1.00 82.62 105 SER A CA 1
ATOM 778 C C . SER A 1 105 ? 18.217 2.410 -9.558 1.00 82.62 105 SER A C 1
ATOM 780 O O . SER A 1 105 ? 17.418 2.024 -8.709 1.00 82.62 105 SER A O 1
ATOM 782 N N . GLY A 1 106 ? 17.977 3.485 -10.316 1.00 76.69 106 GLY A N 1
ATOM 783 C CA . GLY A 1 106 ? 16.763 4.293 -10.188 1.00 76.69 106 GLY A CA 1
ATOM 784 C C . GLY A 1 106 ? 15.489 3.518 -10.537 1.00 76.69 106 GLY A C 1
ATOM 785 O O . GLY A 1 106 ? 14.477 3.665 -9.860 1.00 76.69 106 GLY A O 1
ATOM 786 N N . ALA A 1 107 ? 15.531 2.667 -11.562 1.00 71.12 107 ALA A N 1
ATOM 787 C CA . ALA A 1 107 ? 14.425 1.798 -11.942 1.00 71.12 107 ALA A CA 1
ATOM 788 C C . ALA A 1 107 ? 14.200 0.695 -10.908 1.00 71.12 107 ALA A C 1
ATOM 790 O O . ALA A 1 107 ? 13.064 0.485 -10.528 1.00 71.12 107 ALA A O 1
ATOM 791 N N . ALA A 1 108 ? 15.243 0.044 -10.392 1.00 69.56 108 ALA A N 1
ATOM 792 C CA . ALA A 1 108 ? 15.134 -0.957 -9.336 1.00 69.56 108 ALA A CA 1
ATOM 793 C C . ALA A 1 108 ? 14.520 -0.348 -8.075 1.00 69.56 108 ALA A C 1
ATOM 795 O O . ALA A 1 108 ? 13.579 -0.914 -7.541 1.00 69.56 108 ALA A O 1
ATOM 796 N N . GLN A 1 109 ? 14.962 0.847 -7.671 1.00 65.31 109 GLN A N 1
ATOM 797 C CA . GLN A 1 109 ? 14.370 1.599 -6.558 1.00 65.31 109 GLN A CA 1
ATOM 798 C C . GLN A 1 109 ? 12.885 1.927 -6.789 1.00 65.31 109 GLN A C 1
ATOM 800 O O . GLN A 1 109 ? 12.120 1.950 -5.833 1.00 65.31 109 GLN A O 1
ATOM 805 N N . LYS A 1 110 ? 12.467 2.129 -8.046 1.00 53.69 110 LYS A N 1
ATOM 806 C CA . LYS A 1 110 ? 11.060 2.327 -8.440 1.00 53.69 110 LYS A CA 1
ATOM 807 C C . LYS A 1 110 ? 10.282 1.021 -8.653 1.00 53.69 110 LYS A C 1
ATOM 809 O O . LYS A 1 110 ? 9.073 1.009 -8.516 1.00 53.69 110 LYS A O 1
ATOM 814 N N . ILE A 1 111 ? 10.937 -0.081 -9.004 1.00 52.91 111 ILE A N 1
ATOM 815 C CA . ILE A 1 111 ? 10.326 -1.407 -9.189 1.00 52.91 111 ILE A CA 1
ATOM 816 C C . ILE A 1 111 ? 10.123 -2.092 -7.826 1.00 52.91 111 ILE A C 1
ATOM 818 O O . ILE A 1 111 ? 9.301 -2.994 -7.711 1.00 52.91 111 ILE A O 1
ATOM 822 N N . VAL A 1 112 ? 10.739 -1.584 -6.749 1.00 54.16 112 VAL A N 1
ATOM 823 C CA . VAL A 1 112 ? 10.296 -1.864 -5.370 1.00 54.16 112 VAL A CA 1
ATOM 824 C C . VAL A 1 112 ? 9.004 -1.098 -5.004 1.00 54.16 112 VAL A C 1
ATOM 826 O O . VAL A 1 112 ? 8.717 -0.948 -3.830 1.00 54.16 112 VAL A O 1
ATOM 829 N N . LEU A 1 113 ? 8.178 -0.616 -5.943 1.00 60.12 113 LEU A N 1
ATOM 830 C CA . LEU A 1 113 ? 6.868 -0.001 -5.626 1.00 60.12 113 LEU A CA 1
ATOM 831 C C . LEU A 1 113 ? 5.728 -1.026 -5.492 1.00 60.12 113 LEU A C 1
ATOM 833 O O . LEU A 1 113 ? 4.561 -0.702 -5.674 1.00 60.12 113 LEU A O 1
ATOM 837 N N . GLY A 1 114 ? 6.074 -2.266 -5.151 1.00 73.12 114 GLY A N 1
ATOM 838 C CA . GLY A 1 114 ? 5.123 -3.331 -4.869 1.00 73.12 114 GLY A CA 1
ATOM 839 C C . GLY A 1 114 ? 4.286 -3.795 -6.062 1.00 73.12 114 GLY A C 1
ATOM 840 O O . GLY A 1 114 ? 4.458 -3.363 -7.200 1.00 73.12 114 GLY A O 1
ATOM 841 N N . ARG A 1 115 ? 3.399 -4.756 -5.807 1.00 86.62 115 ARG A N 1
ATOM 842 C CA . ARG A 1 115 ? 2.480 -5.330 -6.799 1.00 86.62 115 ARG A CA 1
ATOM 843 C C . ARG A 1 115 ? 1.078 -5.428 -6.221 1.00 86.62 115 ARG A C 1
ATOM 845 O O . ARG A 1 115 ? 0.923 -5.778 -5.055 1.00 86.62 115 ARG A O 1
ATOM 852 N N . VAL A 1 116 ? 0.069 -5.199 -7.054 1.00 91.38 116 VAL A N 1
ATOM 853 C CA . VAL A 1 116 ? -1.305 -5.617 -6.755 1.00 91.38 116 VAL A CA 1
ATOM 854 C C . VAL A 1 116 ? -1.443 -7.058 -7.229 1.00 91.38 116 VAL A C 1
ATOM 856 O O . VAL A 1 116 ? -1.314 -7.325 -8.420 1.00 91.38 116 VAL A O 1
ATOM 859 N N . ASP A 1 117 ? -1.636 -7.984 -6.297 1.00 91.94 117 ASP A N 1
ATOM 860 C CA . ASP A 1 117 ? -1.727 -9.416 -6.586 1.00 91.94 117 ASP A CA 1
ATOM 861 C C . ASP A 1 117 ? -3.069 -9.765 -7.245 1.00 91.94 117 ASP A C 1
ATOM 863 O O . ASP A 1 117 ? -3.109 -10.332 -8.335 1.00 91.94 117 ASP A O 1
ATOM 867 N N . HIS A 1 118 ? -4.171 -9.351 -6.619 1.00 94.56 118 HIS A N 1
ATOM 868 C CA . HIS A 1 118 ? -5.525 -9.471 -7.153 1.00 94.56 118 HIS A CA 1
ATOM 869 C C . HIS A 1 118 ? -6.476 -8.482 -6.459 1.00 94.56 118 HIS A C 1
ATOM 871 O O . HIS A 1 118 ? -6.134 -7.868 -5.443 1.00 94.56 118 HIS A O 1
ATOM 877 N N . ILE A 1 119 ? -7.679 -8.338 -7.023 1.00 97.50 119 ILE A N 1
ATOM 878 C CA . ILE A 1 119 ? -8.812 -7.652 -6.395 1.00 97.50 119 ILE A CA 1
ATOM 879 C C . ILE A 1 119 ? -9.864 -8.710 -6.065 1.00 97.50 119 ILE A C 1
ATOM 881 O O . ILE A 1 119 ? -10.317 -9.418 -6.964 1.00 97.50 119 ILE A O 1
ATOM 885 N N . GLU A 1 120 ? -10.248 -8.815 -4.796 1.00 97.06 120 GLU A N 1
ATOM 886 C CA . GLU A 1 120 ? -11.364 -9.657 -4.356 1.00 97.06 120 GLU A CA 1
ATOM 887 C C . GLU A 1 120 ? -12.620 -8.814 -4.112 1.00 97.06 120 GLU A C 1
ATOM 889 O O . GLU A 1 120 ? -12.548 -7.692 -3.611 1.00 97.06 120 GLU A O 1
ATOM 894 N N . GLU A 1 121 ? -13.784 -9.365 -4.451 1.00 97.19 121 GLU A N 1
ATOM 895 C CA . GLU A 1 121 ? -15.071 -8.848 -3.991 1.00 97.19 121 GLU A CA 1
ATOM 896 C C . GLU A 1 121 ? -15.395 -9.466 -2.631 1.00 97.19 121 GLU A C 1
ATOM 898 O O . GLU A 1 121 ? -15.320 -10.682 -2.446 1.00 97.19 121 GLU A O 1
ATOM 903 N N . TYR A 1 122 ? -15.789 -8.633 -1.676 1.00 96.25 122 TYR A N 1
ATOM 904 C CA . TYR A 1 122 ? -16.071 -9.046 -0.311 1.00 96.25 122 TYR A CA 1
ATOM 905 C C . TYR A 1 122 ? -17.352 -8.387 0.203 1.00 96.25 122 TYR A C 1
ATOM 907 O O . TYR A 1 122 ? -17.648 -7.228 -0.086 1.00 96.25 122 TYR A O 1
ATOM 915 N N . LEU A 1 123 ? -18.134 -9.125 0.990 1.00 96.69 123 LEU A N 1
ATOM 916 C CA . LEU A 1 123 ? -19.315 -8.590 1.659 1.00 96.69 123 LEU A CA 1
ATOM 917 C C . LEU A 1 123 ? -18.964 -8.261 3.110 1.00 96.69 123 LEU A C 1
ATOM 919 O O . LEU A 1 123 ? -18.940 -9.141 3.966 1.00 96.69 123 LEU A O 1
ATOM 923 N N . CYS A 1 124 ? -18.736 -6.983 3.406 1.00 94.12 124 CYS A N 1
ATOM 924 C CA . CYS A 1 124 ? -18.460 -6.549 4.766 1.00 94.12 124 CYS A CA 1
ATOM 925 C C . CYS A 1 124 ? -19.692 -6.708 5.659 1.00 94.12 124 CYS A C 1
ATOM 927 O O . CYS A 1 124 ? -20.770 -6.166 5.386 1.00 94.12 124 CYS A O 1
ATOM 929 N N . HIS A 1 125 ? -19.507 -7.389 6.786 1.00 93.56 125 HIS A N 1
ATOM 930 C CA . HIS A 1 125 ? -20.535 -7.570 7.808 1.00 93.56 125 HIS A CA 1
ATOM 931 C C . HIS A 1 125 ? -20.584 -6.428 8.840 1.00 93.56 125 HIS A C 1
ATOM 933 O O . HIS A 1 125 ? -21.417 -6.470 9.754 1.00 93.56 125 HIS A O 1
ATOM 939 N N . GLY A 1 126 ? -19.760 -5.393 8.649 1.00 93.81 126 GLY A N 1
ATOM 940 C CA . GLY A 1 126 ? -19.532 -4.286 9.573 1.00 93.81 126 GLY A CA 1
ATOM 941 C C . GLY A 1 126 ? -18.571 -4.667 10.697 1.00 93.81 126 GLY A C 1
ATOM 942 O O . GLY A 1 126 ? -18.447 -5.838 11.052 1.00 93.81 126 GLY A O 1
ATOM 943 N N . ALA A 1 127 ? -17.905 -3.671 11.275 1.00 95.31 127 ALA A N 1
ATOM 944 C CA . ALA A 1 127 ? -16.994 -3.869 12.399 1.00 95.31 127 ALA A CA 1
ATOM 945 C C . ALA A 1 127 ? -17.005 -2.655 13.327 1.00 95.31 127 ALA A C 1
ATOM 947 O O . ALA A 1 127 ? -17.245 -1.527 12.891 1.00 95.31 127 ALA A O 1
ATOM 948 N N . ASN A 1 128 ? -16.724 -2.888 14.608 1.00 97.94 128 ASN A N 1
ATOM 949 C CA . ASN A 1 128 ? -16.439 -1.807 15.541 1.00 97.94 128 ASN A CA 1
ATOM 950 C C . ASN A 1 128 ? -14.940 -1.529 15.510 1.00 97.94 128 ASN A C 1
ATOM 952 O O . ASN A 1 128 ? -14.139 -2.458 15.453 1.00 97.94 128 ASN A O 1
ATOM 956 N N . ALA A 1 129 ? -14.556 -0.267 15.596 1.00 98.31 129 ALA A N 1
ATOM 957 C CA . ALA A 1 129 ? -13.166 0.129 15.734 1.00 98.31 129 ALA A CA 1
ATOM 958 C C . ALA A 1 129 ? -13.042 1.310 16.696 1.00 98.31 129 ALA A C 1
ATOM 960 O O . ALA A 1 129 ? -14.011 2.012 16.993 1.00 98.31 129 ALA A O 1
ATOM 961 N N . LEU A 1 130 ? -11.832 1.520 17.195 1.00 98.56 130 LEU A N 1
ATOM 962 C CA . LEU A 1 130 ? -11.438 2.748 17.874 1.00 98.56 130 LEU A CA 1
ATOM 963 C C . LEU A 1 130 ? -10.466 3.490 16.977 1.00 98.56 130 LEU A C 1
ATOM 965 O O . LEU A 1 130 ? -9.551 2.867 16.440 1.00 98.56 130 LEU A O 1
ATOM 969 N N . GLY A 1 131 ? -10.630 4.801 16.849 1.00 98.25 131 GLY A N 1
ATOM 970 C CA . GLY A 1 131 ? -9.735 5.587 16.020 1.00 98.25 131 GLY A CA 1
ATOM 971 C C . GLY A 1 131 ? -9.483 7.006 16.487 1.00 98.25 131 GLY A C 1
ATOM 972 O O . GLY A 1 131 ? -10.104 7.521 17.419 1.00 98.25 131 GLY A O 1
ATOM 973 N N . ILE A 1 132 ? -8.490 7.607 15.845 1.00 98.62 132 ILE A N 1
ATOM 974 C CA . ILE A 1 132 ? -8.055 8.985 16.038 1.00 98.62 132 ILE A CA 1
ATOM 975 C C . ILE A 1 132 ? -7.991 9.618 14.651 1.00 98.62 132 ILE A C 1
ATOM 977 O O . ILE A 1 132 ? -7.199 9.197 13.805 1.00 98.62 132 ILE A O 1
ATOM 981 N N . ARG A 1 133 ? -8.826 10.635 14.432 1.00 98.12 133 ARG A N 1
ATOM 982 C CA . ARG A 1 133 ? -8.868 11.416 13.194 1.00 98.12 133 ARG A CA 1
ATOM 983 C C . ARG A 1 133 ? -7.936 12.615 13.275 1.00 98.12 133 ARG A C 1
ATOM 985 O O . ARG A 1 133 ? -7.802 13.239 14.329 1.00 98.12 133 ARG A O 1
ATOM 992 N N . SER A 1 134 ? -7.258 12.933 12.184 1.00 96.38 134 SER A N 1
ATOM 993 C CA . SER A 1 134 ? -6.319 14.048 12.093 1.00 96.38 134 SER A CA 1
ATOM 994 C C . SER A 1 134 ? -6.231 14.551 10.657 1.00 96.38 134 SER A C 1
ATOM 996 O O . SER A 1 134 ? -6.241 13.765 9.714 1.00 96.38 134 SER A O 1
ATOM 998 N N . THR A 1 135 ? -6.091 15.866 10.500 1.00 97.50 135 THR A N 1
ATOM 999 C CA . THR A 1 135 ? -5.775 16.491 9.213 1.00 97.50 135 THR A CA 1
ATOM 1000 C C . THR A 1 135 ? -4.310 16.902 9.222 1.00 97.50 135 THR A C 1
ATOM 1002 O O . THR A 1 135 ? -3.906 17.708 10.062 1.00 97.50 135 THR A O 1
ATOM 1005 N N . ILE A 1 136 ? -3.512 16.314 8.336 1.00 95.12 136 ILE A N 1
ATOM 1006 C CA . ILE A 1 136 ? -2.045 16.417 8.346 1.00 95.12 136 ILE A CA 1
ATOM 1007 C C . ILE A 1 136 ? -1.482 16.505 6.925 1.00 95.12 136 ILE A C 1
ATOM 1009 O O . ILE A 1 136 ? -2.193 16.260 5.949 1.00 95.12 136 ILE A O 1
ATOM 1013 N N . ASN A 1 137 ? -0.192 16.828 6.801 1.00 93.25 137 ASN A N 1
ATOM 1014 C CA . ASN A 1 137 ? 0.511 16.680 5.529 1.00 93.25 137 ASN A CA 1
ATOM 1015 C C . ASN A 1 137 ? 0.800 15.203 5.246 1.00 93.25 137 ASN A C 1
ATOM 1017 O O . ASN A 1 137 ? 1.022 14.417 6.167 1.00 93.25 137 ASN A O 1
ATOM 1021 N N . ALA A 1 138 ? 0.891 14.847 3.967 1.00 82.25 138 ALA A N 1
ATOM 1022 C CA . ALA A 1 138 ? 1.203 13.493 3.525 1.00 82.25 138 ALA A CA 1
ATOM 1023 C C . ALA A 1 138 ? 2.545 12.983 4.085 1.00 82.25 138 ALA A C 1
ATOM 1025 O O . ALA A 1 138 ? 2.664 11.820 4.463 1.00 82.25 138 ALA A O 1
ATOM 1026 N N . SER A 1 139 ? 3.536 13.868 4.235 1.00 83.38 139 SER A N 1
ATOM 1027 C CA . SER A 1 139 ? 4.833 13.541 4.844 1.00 83.38 139 SER A CA 1
ATOM 1028 C C . SER A 1 139 ? 4.747 13.144 6.322 1.00 83.38 139 SER A C 1
ATOM 1030 O O . SER A 1 139 ? 5.641 12.467 6.823 1.00 83.38 139 SER A O 1
ATOM 1032 N N . ASP A 1 140 ? 3.688 13.559 7.022 1.00 87.94 140 ASP A N 1
ATOM 1033 C CA . ASP A 1 140 ? 3.514 13.349 8.463 1.00 87.94 140 ASP A CA 1
ATOM 1034 C C . ASP A 1 140 ? 2.695 12.083 8.778 1.00 87.94 140 ASP A C 1
ATOM 1036 O O . ASP A 1 140 ? 2.524 11.730 9.952 1.00 87.94 140 ASP A O 1
ATOM 1040 N N . ILE A 1 141 ? 2.196 11.384 7.749 1.00 85.19 141 ILE A N 1
ATOM 1041 C CA . ILE A 1 141 ? 1.362 10.181 7.883 1.00 85.19 141 ILE A CA 1
ATOM 1042 C C . ILE A 1 141 ? 2.060 9.091 8.700 1.00 85.19 141 ILE A C 1
ATOM 1044 O O . ILE A 1 141 ? 1.474 8.670 9.702 1.00 85.19 141 ILE A O 1
ATOM 1048 N N . PRO A 1 142 ? 3.304 8.665 8.388 1.00 81.69 142 PRO A N 1
ATOM 1049 C CA . PRO A 1 142 ? 3.917 7.547 9.107 1.00 81.69 142 PRO A CA 1
ATOM 1050 C C . PRO A 1 142 ? 4.072 7.828 10.607 1.00 81.69 142 PRO A C 1
ATOM 1052 O O . PRO A 1 142 ? 3.758 6.989 11.453 1.00 81.69 142 PRO A O 1
ATOM 1055 N N . ALA A 1 143 ? 4.497 9.048 10.950 1.00 81.44 143 ALA A N 1
ATOM 1056 C CA . ALA A 1 143 ? 4.677 9.468 12.336 1.00 81.44 143 ALA A CA 1
ATOM 1057 C C . ALA A 1 143 ? 3.336 9.586 13.079 1.00 81.44 143 ALA A C 1
ATOM 1059 O O . ALA A 1 143 ? 3.232 9.205 14.250 1.00 81.44 143 ALA A O 1
ATOM 1060 N N . THR A 1 144 ? 2.299 10.085 12.403 1.00 88.69 144 THR A N 1
ATOM 1061 C CA . THR A 1 144 ? 0.965 10.243 12.992 1.00 88.69 144 THR A CA 1
ATOM 1062 C C . THR A 1 144 ? 0.292 8.892 13.215 1.00 88.69 144 THR A C 1
ATOM 1064 O O . THR A 1 144 ? -0.282 8.677 14.283 1.00 88.69 144 THR A O 1
ATOM 1067 N N . LEU A 1 145 ? 0.420 7.950 12.276 1.00 86.88 145 LEU A N 1
ATOM 1068 C CA . LEU A 1 145 ? -0.067 6.577 12.428 1.00 86.88 145 LEU A CA 1
ATOM 1069 C C . LEU A 1 145 ? 0.588 5.875 13.615 1.00 86.88 145 LEU A C 1
ATOM 1071 O O . LEU A 1 145 ? -0.119 5.383 14.494 1.00 86.88 145 LEU A O 1
ATOM 1075 N N . ALA A 1 146 ? 1.921 5.902 13.704 1.00 83.12 146 ALA A N 1
ATOM 1076 C CA . ALA A 1 146 ? 2.651 5.280 14.809 1.00 83.12 146 ALA A CA 1
ATOM 1077 C C . ALA A 1 146 ? 2.197 5.823 16.177 1.00 83.12 146 ALA A C 1
ATOM 1079 O O . ALA A 1 146 ? 1.911 5.057 17.103 1.00 83.12 146 ALA A O 1
ATOM 1080 N N . LYS A 1 147 ? 2.064 7.151 16.294 1.00 87.19 147 LYS A N 1
ATOM 1081 C CA . LYS A 1 147 ? 1.576 7.810 17.514 1.00 87.19 147 LYS A CA 1
ATOM 1082 C C . LYS A 1 147 ? 0.134 7.417 17.842 1.00 87.19 147 LYS A C 1
ATOM 1084 O O . LYS A 1 147 ? -0.166 7.114 18.999 1.00 87.19 147 LYS A O 1
ATOM 1089 N N . SER A 1 148 ? -0.752 7.427 16.848 1.00 94.06 148 SER A N 1
ATOM 1090 C CA . SER A 1 148 ? -2.169 7.111 17.031 1.00 94.06 148 SER A CA 1
ATOM 1091 C C . SER A 1 148 ? -2.380 5.652 17.426 1.00 94.06 148 SER A C 1
ATOM 1093 O O . SER A 1 148 ? -3.086 5.391 18.399 1.00 94.06 148 SER A O 1
ATOM 1095 N N . TYR A 1 149 ? -1.711 4.702 16.767 1.00 90.88 149 TYR A N 1
ATOM 1096 C CA . TYR A 1 149 ? -1.781 3.288 17.142 1.00 90.88 149 TYR A CA 1
ATOM 1097 C C . TYR A 1 149 ? -1.248 3.039 18.546 1.00 90.88 149 TYR A C 1
ATOM 1099 O O . TYR A 1 149 ? -1.895 2.330 19.313 1.00 90.88 149 TYR A O 1
ATOM 1107 N N . GLY A 1 150 ? -0.132 3.668 18.929 1.00 88.00 150 GLY A N 1
ATOM 1108 C CA . GLY A 1 150 ? 0.383 3.588 20.297 1.00 88.00 150 GLY A CA 1
ATOM 1109 C C . GLY A 1 150 ? -0.644 4.046 21.338 1.00 88.00 150 GLY A C 1
ATOM 1110 O O . GLY A 1 150 ? -0.888 3.342 22.319 1.00 88.00 150 GLY A O 1
ATOM 1111 N N . ALA A 1 151 ? -1.306 5.182 21.099 1.00 95.62 151 ALA A N 1
ATOM 1112 C CA . ALA A 1 151 ? -2.338 5.706 21.994 1.00 95.62 151 ALA A CA 1
ATOM 1113 C C . ALA A 1 151 ? -3.580 4.799 22.067 1.00 95.62 151 ALA A C 1
ATOM 1115 O O . ALA A 1 151 ? -4.096 4.548 23.160 1.00 95.62 151 ALA A O 1
ATOM 1116 N N . ILE A 1 152 ? -4.047 4.281 20.924 1.00 97.31 152 ILE A N 1
ATOM 1117 C CA . ILE A 1 152 ? -5.200 3.372 20.864 1.00 97.31 152 ILE A CA 1
ATOM 1118 C C . ILE A 1 152 ? -4.872 2.051 21.573 1.00 97.31 152 ILE A C 1
ATOM 1120 O O . ILE A 1 152 ? -5.637 1.622 22.434 1.00 97.31 152 ILE A O 1
ATOM 1124 N N . MET A 1 153 ? -3.711 1.445 21.304 1.00 93.69 153 MET A N 1
ATOM 1125 C CA . MET A 1 153 ? -3.276 0.205 21.960 1.00 93.69 153 MET A CA 1
ATOM 1126 C C . MET A 1 153 ? -3.098 0.378 23.472 1.00 93.69 153 MET A C 1
ATOM 1128 O O . MET A 1 153 ? -3.498 -0.497 24.242 1.00 93.69 153 MET A O 1
ATOM 1132 N N . GLN A 1 154 ? -2.554 1.511 23.926 1.00 95.50 154 GLN A N 1
ATOM 1133 C CA . GLN A 1 154 ? -2.442 1.807 25.356 1.00 95.50 154 GLN A CA 1
ATOM 1134 C C . GLN A 1 154 ? -3.823 1.878 26.019 1.00 95.50 154 GLN A C 1
ATOM 1136 O O . GLN A 1 154 ? -4.030 1.297 27.084 1.00 95.50 154 GLN A O 1
ATOM 1141 N N . TYR A 1 155 ? -4.783 2.552 25.386 1.00 97.75 155 TYR A N 1
ATOM 1142 C CA . TYR A 1 155 ? -6.160 2.618 25.872 1.00 97.75 155 TYR A CA 1
ATOM 1143 C C . TYR A 1 155 ? -6.849 1.248 25.886 1.00 97.75 155 TYR A C 1
ATOM 1145 O O . TYR A 1 155 ? -7.512 0.894 26.858 1.00 97.75 155 TYR A O 1
ATOM 1153 N N . MET A 1 156 ? -6.666 0.452 24.833 1.00 97.12 156 MET A N 1
ATOM 1154 C CA . MET A 1 156 ? -7.192 -0.911 24.769 1.00 97.12 156 MET A CA 1
ATOM 1155 C C . MET A 1 156 ? -6.623 -1.780 25.895 1.00 97.12 156 MET A C 1
ATOM 1157 O O . MET A 1 156 ? -7.375 -2.507 26.541 1.00 97.12 156 MET A O 1
ATOM 1161 N N . SER A 1 157 ? -5.326 -1.645 26.189 1.00 95.62 157 SER A N 1
ATOM 1162 C CA . SER A 1 157 ? -4.650 -2.371 27.269 1.00 95.62 157 SER A CA 1
ATOM 1163 C C . SER A 1 157 ? -5.241 -2.058 28.650 1.00 95.62 157 SER A C 1
ATOM 1165 O O . SER A 1 157 ? -5.568 -2.983 29.394 1.00 95.62 157 SER A O 1
ATOM 1167 N N . THR A 1 158 ? -5.494 -0.782 28.981 1.00 96.44 158 THR A N 1
ATOM 1168 C CA . THR A 1 158 ? -6.083 -0.411 30.289 1.00 96.44 158 THR A CA 1
ATOM 1169 C C . THR A 1 158 ? -7.508 -0.930 30.485 1.00 96.44 158 THR A C 1
ATOM 1171 O O . THR A 1 158 ? -7.944 -1.113 31.621 1.00 96.44 158 THR A O 1
ATOM 1174 N N . LYS A 1 159 ? -8.226 -1.197 29.390 1.00 95.75 159 LYS A N 1
ATOM 1175 C CA . LYS A 1 159 ? -9.585 -1.751 29.392 1.00 95.75 159 LYS A CA 1
ATOM 1176 C C . LYS A 1 159 ? -9.658 -3.248 29.084 1.00 95.75 159 LYS A C 1
ATOM 1178 O O . LYS A 1 159 ? -10.760 -3.793 29.036 1.00 95.75 159 LYS A O 1
ATOM 1183 N N . ASN A 1 160 ? -8.522 -3.918 28.878 1.00 95.50 160 ASN A N 1
ATOM 1184 C CA . ASN A 1 160 ? -8.460 -5.318 28.445 1.00 95.50 160 ASN A CA 1
ATOM 1185 C C . ASN A 1 160 ? -9.271 -5.594 27.153 1.00 95.50 160 ASN A C 1
ATOM 1187 O O . ASN A 1 160 ? -9.902 -6.643 26.998 1.00 95.50 160 ASN A O 1
ATOM 1191 N N . ILE A 1 161 ? -9.285 -4.629 26.229 1.00 96.75 161 ILE A N 1
ATOM 1192 C CA . ILE A 1 161 ? -9.892 -4.766 24.901 1.00 96.75 161 ILE A CA 1
ATOM 1193 C C . ILE A 1 161 ? -8.870 -5.425 23.977 1.00 96.75 161 ILE A C 1
ATOM 1195 O O . ILE A 1 161 ? -7.695 -5.062 23.967 1.00 96.75 161 ILE A O 1
ATOM 1199 N N . LYS A 1 162 ? -9.328 -6.389 23.180 1.00 92.88 162 LYS A N 1
ATOM 1200 C CA . LYS A 1 162 ? -8.508 -7.076 22.181 1.00 92.88 162 LYS A CA 1
ATOM 1201 C C . LYS A 1 162 ? -8.816 -6.554 20.785 1.00 92.88 162 LYS A C 1
ATOM 1203 O O . LYS A 1 162 ? -9.957 -6.193 20.498 1.00 92.88 162 LYS A O 1
ATOM 1208 N N . MET A 1 163 ? -7.788 -6.551 19.944 1.00 93.19 163 MET A N 1
ATOM 1209 C CA . MET A 1 163 ? -7.931 -6.325 18.510 1.00 93.19 163 MET A CA 1
ATOM 1210 C C . MET A 1 163 ? -8.770 -7.442 17.885 1.00 93.19 163 MET A C 1
ATOM 1212 O O . MET A 1 163 ? -8.662 -8.595 18.304 1.00 93.19 163 MET A O 1
ATOM 1216 N N . ASP A 1 164 ? -9.578 -7.089 16.892 1.00 95.69 164 ASP A N 1
ATOM 1217 C CA . ASP A 1 164 ? -10.393 -8.011 16.088 1.00 95.69 164 ASP A CA 1
ATOM 1218 C C . ASP A 1 164 ? -10.241 -7.681 14.597 1.00 95.69 164 ASP A C 1
ATOM 1220 O O . ASP A 1 164 ? -11.193 -7.36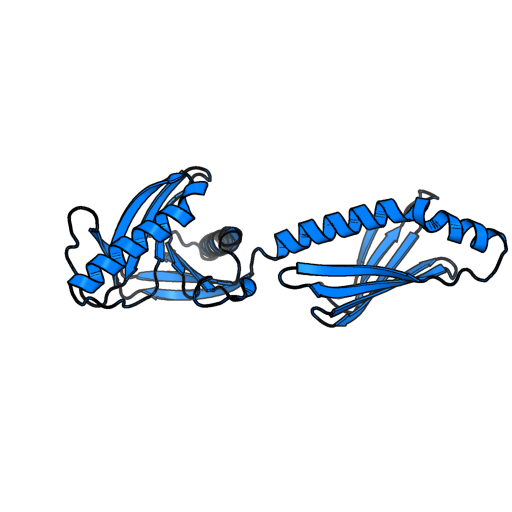5 13.889 1.00 95.69 164 ASP A O 1
ATOM 1224 N N . GLY A 1 165 ? -8.984 -7.618 14.162 1.00 92.62 165 GLY A N 1
ATOM 1225 C CA . GLY A 1 165 ? -8.573 -7.151 12.843 1.00 92.62 165 GLY A CA 1
ATOM 1226 C C . GLY A 1 165 ? -7.200 -6.486 12.902 1.00 92.62 165 GLY A C 1
ATOM 1227 O O . GLY A 1 165 ? -6.509 -6.548 13.924 1.00 92.62 165 GLY A O 1
ATOM 1228 N N . TYR A 1 166 ? -6.814 -5.840 11.805 1.00 93.06 166 TYR A N 1
ATOM 1229 C CA . TYR A 1 166 ? -5.501 -5.214 11.652 1.00 93.06 166 TYR A CA 1
ATOM 1230 C C . TYR A 1 166 ? -5.561 -3.697 11.875 1.00 93.06 166 TYR A C 1
ATOM 1232 O O . TYR A 1 166 ? -6.592 -3.075 11.595 1.00 93.06 166 TYR A O 1
ATOM 1240 N N . PRO A 1 167 ? -4.478 -3.062 12.363 1.00 94.62 167 PRO A N 1
ATOM 1241 C CA . PRO A 1 167 ? -4.371 -1.608 12.354 1.00 94.62 167 PRO A CA 1
ATOM 1242 C C . PRO A 1 167 ? -4.605 -1.084 10.939 1.00 94.62 167 PRO A C 1
ATOM 1244 O O . PRO A 1 167 ? -4.123 -1.662 9.966 1.00 94.62 167 PRO A O 1
ATOM 1247 N N . SER A 1 168 ? -5.392 -0.022 10.828 1.00 96.00 168 SER A N 1
ATOM 1248 C CA . SER A 1 168 ? -5.865 0.477 9.540 1.00 96.00 168 SER A CA 1
ATOM 1249 C C . SER A 1 168 ? -5.898 2.000 9.497 1.00 96.00 168 SER A C 1
ATOM 1251 O O . SER A 1 168 ? -5.872 2.654 10.546 1.00 96.00 168 SER A O 1
ATOM 1253 N N . ALA A 1 169 ? -5.960 2.578 8.303 1.00 96.00 169 ALA A N 1
ATOM 1254 C CA . ALA A 1 169 ? -6.071 4.016 8.084 1.00 96.00 169 ALA A CA 1
ATOM 1255 C C . ALA A 1 169 ? -7.195 4.315 7.091 1.00 96.00 169 ALA A C 1
ATOM 1257 O O . ALA A 1 169 ? -7.156 3.845 5.959 1.00 96.00 169 ALA A O 1
ATOM 1258 N N . ILE A 1 170 ? -8.194 5.090 7.510 1.00 98.06 170 ILE A N 1
ATOM 1259 C CA . ILE A 1 170 ? -9.254 5.598 6.631 1.00 98.06 170 ILE A CA 1
ATOM 1260 C C . ILE A 1 170 ? -8.807 6.949 6.076 1.00 98.06 170 ILE A C 1
ATOM 1262 O O . ILE A 1 170 ? -8.397 7.811 6.851 1.00 98.06 170 ILE A O 1
ATOM 1266 N N . TYR A 1 171 ? -8.941 7.166 4.770 1.00 95.69 171 TYR A N 1
ATOM 1267 C CA . TYR A 1 171 ? -8.603 8.438 4.126 1.00 95.69 171 TYR A CA 1
ATOM 1268 C C . TYR A 1 171 ? -9.879 9.153 3.678 1.00 95.69 171 TYR A C 1
ATOM 1270 O O . TYR A 1 171 ? -10.472 8.823 2.657 1.00 95.69 171 TYR A O 1
ATOM 1278 N N . HIS A 1 172 ? -10.335 10.140 4.450 1.00 96.19 172 HIS A N 1
ATOM 1279 C CA . HIS A 1 172 ? -11.549 10.911 4.144 1.00 96.19 172 HIS A CA 1
ATOM 1280 C C . HIS A 1 172 ? -11.333 11.877 2.979 1.00 96.19 172 HIS A C 1
ATOM 1282 O O . HIS A 1 172 ? -12.243 12.084 2.175 1.00 96.19 172 HIS A O 1
ATOM 1288 N N . THR A 1 173 ? -10.135 12.456 2.876 1.00 93.94 173 THR A N 1
ATOM 1289 C CA . THR A 1 173 ? -9.726 13.314 1.757 1.00 93.94 173 THR A CA 1
ATOM 1290 C C . THR A 1 173 ? -8.265 13.077 1.389 1.00 93.94 173 THR A C 1
ATOM 1292 O O . THR A 1 173 ? -7.445 12.720 2.236 1.00 93.94 173 THR A O 1
ATOM 1295 N N . TRP A 1 174 ? -7.932 13.307 0.121 1.00 87.50 174 TRP A N 1
ATOM 1296 C CA . TRP A 1 174 ? -6.567 13.249 -0.393 1.00 87.50 174 TRP A CA 1
ATOM 1297 C C . TRP A 1 174 ? -6.405 14.252 -1.534 1.00 87.50 174 TRP A C 1
ATOM 1299 O O . TRP A 1 174 ? -7.134 14.176 -2.522 1.00 87.50 174 TRP A O 1
ATOM 1309 N N . ASP A 1 175 ? -5.462 15.187 -1.407 1.00 86.56 175 ASP A N 1
ATOM 1310 C CA . ASP A 1 175 ? -5.114 16.146 -2.471 1.00 86.56 175 ASP A CA 1
ATOM 1311 C C . ASP A 1 175 ? -3.660 15.997 -2.972 1.00 86.56 175 ASP A C 1
ATOM 1313 O O . ASP A 1 175 ? -3.172 16.814 -3.756 1.00 86.56 175 ASP A O 1
ATOM 1317 N N . GLY A 1 176 ? -2.958 14.955 -2.508 1.00 79.44 176 GLY A N 1
ATOM 1318 C CA . GLY A 1 176 ? -1.545 14.692 -2.796 1.00 79.44 176 GLY A CA 1
ATOM 1319 C C . GLY A 1 176 ? -0.549 15.453 -1.911 1.00 79.44 176 GLY A C 1
ATOM 1320 O O . GLY A 1 176 ? 0.649 15.190 -1.980 1.00 79.44 176 GLY A O 1
ATOM 1321 N N . LYS A 1 177 ? -1.007 16.383 -1.066 1.00 85.69 177 LYS A N 1
ATOM 1322 C CA . LYS A 1 177 ? -0.172 17.132 -0.108 1.00 85.69 177 LYS A CA 1
ATOM 1323 C C . LYS A 1 177 ? -0.674 17.010 1.317 1.00 85.69 177 LYS A C 1
ATOM 1325 O O . LYS A 1 177 ? 0.130 16.910 2.239 1.00 85.69 177 LYS A O 1
ATOM 1330 N N . THR A 1 178 ? -1.984 17.039 1.492 1.00 92.81 178 THR A N 1
ATOM 1331 C CA . THR A 1 178 ? -2.686 16.967 2.760 1.00 92.81 178 THR A CA 1
ATOM 1332 C C . THR A 1 178 ? -3.757 15.893 2.705 1.00 92.81 178 THR A C 1
ATOM 1334 O O . THR A 1 178 ? -4.277 15.527 1.645 1.00 92.81 178 THR A O 1
ATOM 1337 N N . THR A 1 179 ? -4.066 15.362 3.878 1.00 93.81 179 THR A N 1
ATOM 1338 C CA . THR A 1 179 ? -5.102 14.355 4.041 1.00 93.81 179 THR A CA 1
ATOM 1339 C C . THR A 1 179 ? -5.835 14.564 5.352 1.00 93.81 179 THR A C 1
ATOM 1341 O O . THR A 1 179 ? -5.230 14.873 6.382 1.00 93.81 179 THR A O 1
ATOM 1344 N N . ASP A 1 180 ? -7.152 14.410 5.306 1.00 97.69 180 ASP A N 1
ATOM 1345 C CA . ASP A 1 180 ? -7.959 14.109 6.477 1.00 97.69 180 ASP A CA 1
ATOM 1346 C C . ASP A 1 180 ? -8.041 12.590 6.605 1.00 97.69 180 ASP A C 1
ATOM 1348 O O . ASP A 1 180 ? -8.684 11.923 5.792 1.00 97.69 180 ASP A O 1
ATOM 1352 N N . MET A 1 181 ? -7.356 12.050 7.606 1.00 96.81 181 MET A N 1
ATOM 1353 C CA . MET A 1 181 ? -7.226 10.615 7.801 1.00 96.81 181 MET A CA 1
ATOM 1354 C C . MET A 1 181 ? -7.598 10.200 9.218 1.00 96.81 181 MET A C 1
ATOM 1356 O O . MET A 1 181 ? -7.535 10.981 10.168 1.00 96.81 181 MET A O 1
ATOM 1360 N N . GLU A 1 182 ? -7.949 8.935 9.379 1.00 97.69 182 GLU A N 1
ATOM 1361 C CA . GLU A 1 182 ? -8.340 8.360 10.654 1.00 97.69 182 GLU A CA 1
ATOM 1362 C C . GLU A 1 182 ? -7.634 7.024 10.865 1.00 97.69 182 GLU A C 1
ATOM 1364 O O . GLU A 1 182 ? -7.917 6.032 10.196 1.00 97.69 182 GLU A O 1
ATOM 1369 N N . ALA A 1 183 ? -6.683 7.012 11.801 1.00 97.62 183 ALA A N 1
ATOM 1370 C CA . ALA A 1 183 ? -6.030 5.789 12.241 1.00 97.62 183 ALA A CA 1
ATOM 1371 C C . ALA A 1 183 ? -7.028 4.992 13.077 1.00 97.62 183 ALA A C 1
ATOM 1373 O O . ALA A 1 183 ? -7.578 5.539 14.034 1.00 97.62 183 ALA A O 1
ATOM 1374 N N . MET A 1 184 ? -7.243 3.719 12.760 1.00 97.88 184 MET A N 1
ATOM 1375 C CA . MET A 1 184 ? -8.197 2.872 13.466 1.00 97.88 184 MET A CA 1
ATOM 1376 C C . MET A 1 184 ? -7.629 1.497 13.813 1.00 97.88 184 MET A C 1
ATOM 1378 O O . MET A 1 184 ? -6.771 0.962 13.114 1.00 97.88 184 MET A O 1
ATOM 1382 N N . ILE A 1 185 ? -8.145 0.908 14.889 1.00 97.94 185 ILE A N 1
ATOM 1383 C CA . ILE A 1 185 ? -7.909 -0.485 15.268 1.00 97.94 185 ILE A CA 1
ATOM 1384 C C . ILE A 1 185 ? -9.274 -1.164 15.473 1.00 97.94 185 ILE A C 1
ATOM 1386 O O . ILE A 1 185 ? -10.021 -0.743 16.366 1.00 97.94 185 ILE A O 1
ATOM 1390 N N . PRO A 1 186 ? -9.623 -2.189 14.670 1.00 97.88 186 PRO A N 1
ATOM 1391 C CA . PRO A 1 186 ? -10.840 -2.978 14.849 1.00 97.88 186 PRO A CA 1
ATOM 1392 C C . PRO A 1 186 ? -10.884 -3.712 16.194 1.00 97.88 186 PRO A C 1
ATOM 1394 O O . PRO A 1 186 ? -9.867 -4.216 16.678 1.00 97.88 186 PRO A O 1
ATOM 1397 N N . ILE A 1 187 ? -12.072 -3.789 16.795 1.00 98.00 187 ILE A N 1
ATOM 1398 C CA . ILE A 1 187 ? -12.340 -4.424 18.090 1.00 98.00 187 ILE A CA 1
ATOM 1399 C C . ILE A 1 187 ? -13.635 -5.243 18.046 1.00 98.00 187 ILE A C 1
ATOM 1401 O O . ILE A 1 187 ? -14.633 -4.841 17.451 1.00 98.00 187 ILE A O 1
ATOM 1405 N N . ALA A 1 188 ? -13.652 -6.373 18.757 1.00 94.19 188 ALA A N 1
ATOM 1406 C CA . ALA A 1 188 ? -14.776 -7.315 18.701 1.00 94.19 188 ALA A CA 1
ATOM 1407 C C . ALA A 1 188 ? -16.073 -6.751 19.305 1.00 94.19 188 ALA A C 1
ATOM 1409 O O . ALA A 1 188 ? -17.183 -7.087 18.890 1.00 94.19 188 ALA A O 1
ATOM 1410 N N . LYS A 1 189 ? -15.949 -5.896 20.325 1.00 95.06 189 LYS A N 1
ATOM 1411 C CA . LYS A 1 189 ? -17.077 -5.284 21.036 1.00 95.06 189 LYS A CA 1
ATOM 1412 C C . LYS A 1 189 ? -16.931 -3.776 20.997 1.00 95.06 189 LYS A C 1
ATOM 1414 O O . LYS A 1 189 ? -15.853 -3.278 21.290 1.00 95.06 189 LYS A O 1
ATOM 1419 N N . ALA A 1 190 ? -18.014 -3.073 20.675 1.00 95.56 190 ALA A N 1
ATOM 1420 C CA . ALA A 1 190 ? -18.037 -1.617 20.669 1.00 95.56 190 ALA A CA 1
ATOM 1421 C C . ALA A 1 190 ? -17.589 -1.041 22.021 1.00 95.56 190 ALA A C 1
ATOM 1423 O O . ALA A 1 190 ? -17.998 -1.521 23.080 1.00 95.56 190 ALA A O 1
ATOM 1424 N N . ASP A 1 191 ? -16.793 0.022 21.970 1.00 97.75 191 ASP A N 1
ATOM 1425 C CA . ASP A 1 191 ? -16.413 0.831 23.123 1.00 97.75 191 ASP A CA 1
ATOM 1426 C C . ASP A 1 191 ? -16.582 2.307 22.760 1.00 97.75 191 ASP A C 1
ATOM 1428 O O . ASP A 1 191 ? -16.376 2.692 21.615 1.00 97.75 191 ASP A O 1
ATOM 1432 N N . VAL A 1 192 ? -16.972 3.137 23.724 1.00 96.12 192 VAL A N 1
ATOM 1433 C CA . VAL A 1 192 ? -17.252 4.567 23.520 1.00 96.12 192 VAL A CA 1
ATOM 1434 C C . VAL A 1 192 ? -15.998 5.431 23.338 1.00 96.12 192 VAL A C 1
ATOM 1436 O O . VAL A 1 192 ? -16.119 6.618 23.038 1.00 96.12 192 VAL A O 1
ATOM 1439 N N . GLY A 1 193 ? -14.801 4.880 23.543 1.00 96.44 193 GLY A N 1
ATOM 1440 C CA . GLY A 1 193 ? -13.552 5.624 23.459 1.00 96.44 193 GLY A CA 1
ATOM 1441 C C . GLY A 1 193 ? -13.363 6.600 24.626 1.00 96.44 193 GLY A C 1
ATOM 1442 O O . GLY A 1 193 ? -13.726 6.328 25.775 1.00 96.44 193 GLY A O 1
ATOM 1443 N N . ASN A 1 194 ? -12.707 7.726 24.365 1.00 96.31 194 ASN A N 1
ATOM 1444 C CA . ASN A 1 194 ? -12.454 8.784 25.340 1.00 96.31 194 ASN A CA 1
ATOM 1445 C C . ASN A 1 194 ? -12.435 10.176 24.668 1.00 96.31 194 ASN A C 1
ATOM 1447 O O . ASN A 1 194 ? -13.005 10.388 23.592 1.00 96.31 194 ASN A O 1
ATOM 1451 N N . ALA A 1 195 ? -11.817 11.167 25.319 1.00 95.00 195 ALA A N 1
ATOM 1452 C CA . ALA A 1 195 ? -11.694 12.516 24.771 1.00 95.00 195 ALA A CA 1
ATOM 1453 C C . ALA A 1 195 ? -11.012 12.532 23.388 1.00 95.00 195 ALA A C 1
ATOM 1455 O O . ALA A 1 195 ? -11.499 13.222 22.492 1.00 95.00 195 ALA A O 1
ATOM 1456 N N . ASN A 1 196 ? -9.974 11.712 23.201 1.00 94.81 196 ASN A N 1
ATOM 1457 C CA . ASN A 1 196 ? -9.115 11.702 22.016 1.00 94.81 196 ASN A CA 1
ATOM 1458 C C . ASN A 1 196 ? -9.426 10.539 21.061 1.00 94.81 196 ASN A C 1
ATOM 1460 O O . ASN A 1 196 ? -9.342 10.706 19.852 1.00 94.81 196 ASN A O 1
ATOM 1464 N N . ILE A 1 197 ? -9.788 9.372 21.599 1.00 98.25 197 ILE A N 1
ATOM 1465 C CA . ILE A 1 197 ? -10.093 8.154 20.838 1.00 98.25 197 ILE A CA 1
ATOM 1466 C C . ILE A 1 197 ? -11.603 8.068 20.647 1.00 98.25 197 ILE A C 1
ATOM 1468 O O . ILE A 1 197 ? -12.344 8.149 21.626 1.00 98.25 197 ILE A O 1
ATOM 1472 N N . LYS A 1 198 ? -12.072 7.889 19.414 1.00 98.44 198 LYS A N 1
ATOM 1473 C CA . LYS A 1 198 ? -13.499 7.825 19.077 1.00 98.44 198 LYS A CA 1
ATOM 1474 C C . LYS A 1 198 ? -13.905 6.434 18.589 1.00 98.44 198 LYS A C 1
ATOM 1476 O O . LYS A 1 198 ? -13.080 5.743 17.995 1.00 98.44 198 LYS A O 1
ATOM 1481 N N . PRO A 1 199 ? -15.156 6.011 18.841 1.00 98.00 199 PRO A N 1
ATOM 1482 C CA . PRO A 1 199 ? -15.711 4.824 18.213 1.00 98.00 199 PRO A CA 1
ATOM 1483 C C . PRO A 1 199 ? -15.914 5.067 16.721 1.00 98.00 199 PRO A C 1
ATOM 1485 O O . PRO A 1 199 ? -16.408 6.119 16.316 1.00 98.00 199 PRO A O 1
ATOM 1488 N N . ILE A 1 200 ? -15.612 4.050 15.929 1.00 97.88 200 ILE A N 1
ATOM 1489 C CA . ILE A 1 200 ? -15.898 3.980 14.502 1.00 97.88 200 ILE A CA 1
ATOM 1490 C C . ILE A 1 200 ? -16.763 2.745 14.277 1.00 97.88 200 ILE A C 1
ATOM 1492 O O . ILE A 1 200 ? -16.484 1.669 14.809 1.00 97.88 200 ILE A O 1
ATOM 1496 N N . LEU A 1 201 ? -17.815 2.904 13.479 1.00 96.88 201 LEU A N 1
ATOM 1497 C CA . LEU A 1 201 ? -18.624 1.797 12.988 1.00 96.88 201 LEU A CA 1
ATOM 1498 C C . LEU A 1 201 ? -18.399 1.676 11.484 1.00 96.88 201 LEU A C 1
ATOM 1500 O O . LEU A 1 201 ? -18.896 2.502 10.715 1.00 96.88 201 LEU A O 1
ATOM 1504 N N . LEU A 1 202 ? -17.648 0.656 11.072 1.00 96.38 202 LEU A N 1
ATOM 1505 C CA . LEU A 1 202 ? -17.476 0.349 9.658 1.00 96.38 202 LEU A CA 1
ATOM 1506 C C . LEU A 1 202 ? -18.805 -0.163 9.084 1.00 96.38 202 LEU A C 1
ATOM 1508 O O . LEU A 1 202 ? -19.462 -1.001 9.719 1.00 96.38 202 LEU A O 1
ATOM 1512 N N . PRO A 1 203 ? -19.233 0.344 7.914 1.00 96.19 203 PRO A N 1
ATOM 1513 C CA . PRO A 1 203 ? -20.532 0.009 7.360 1.00 96.19 203 PRO A CA 1
ATOM 1514 C C . PRO A 1 203 ? -20.605 -1.456 6.931 1.00 96.19 203 PRO A C 1
ATOM 1516 O O . PRO A 1 203 ? -19.609 -2.103 6.623 1.00 96.19 203 PRO A O 1
ATOM 1519 N N . LYS A 1 204 ? -21.829 -1.981 6.879 1.00 96.69 204 LYS A N 1
ATOM 1520 C CA . LYS A 1 204 ? -22.099 -3.246 6.192 1.00 96.69 204 LYS A CA 1
ATOM 1521 C C . LYS A 1 204 ? -22.301 -2.961 4.714 1.00 96.69 204 LYS A C 1
ATOM 1523 O O . LYS A 1 204 ? -22.959 -1.977 4.376 1.00 96.69 204 LYS A O 1
ATOM 1528 N N . GLY A 1 205 ? -21.816 -3.837 3.847 1.00 96.62 205 GLY A N 1
ATOM 1529 C CA . GLY A 1 205 ? -22.060 -3.698 2.418 1.00 96.62 205 GLY A CA 1
ATOM 1530 C C . GLY A 1 205 ? -20.995 -4.343 1.546 1.00 96.62 205 GLY A C 1
ATOM 1531 O O . GLY A 1 205 ? -19.986 -4.830 2.056 1.00 96.62 205 GLY A O 1
ATOM 1532 N N . PRO A 1 206 ? -21.236 -4.370 0.229 1.00 97.62 206 PRO A N 1
ATOM 1533 C CA . PRO A 1 206 ? -20.264 -4.874 -0.722 1.00 97.62 206 PRO A CA 1
ATOM 1534 C C . PRO A 1 206 ? -19.048 -3.945 -0.771 1.00 97.62 206 PRO A C 1
ATOM 1536 O O . PRO A 1 206 ? -19.167 -2.716 -0.732 1.00 97.62 206 PRO A O 1
ATOM 1539 N N . MET A 1 207 ? -17.874 -4.547 -0.872 1.00 97.50 207 MET A N 1
ATOM 1540 C CA . MET A 1 207 ? -16.603 -3.867 -1.038 1.00 97.50 207 MET A CA 1
ATOM 1541 C C . MET A 1 207 ? -15.687 -4.665 -1.955 1.00 97.50 207 MET A C 1
ATOM 1543 O O . MET A 1 207 ? -15.884 -5.859 -2.167 1.00 97.50 207 MET A O 1
ATOM 1547 N N . ILE A 1 208 ? -14.677 -3.989 -2.479 1.00 98.31 208 ILE A N 1
ATOM 1548 C CA . ILE A 1 208 ? -13.536 -4.625 -3.123 1.00 98.31 208 ILE A CA 1
ATOM 1549 C C . ILE A 1 208 ? -12.298 -4.448 -2.255 1.00 98.31 208 ILE A C 1
ATOM 1551 O O . ILE A 1 208 ? -12.170 -3.443 -1.545 1.00 98.31 208 ILE A O 1
ATOM 1555 N N . ILE A 1 209 ? -11.397 -5.418 -2.336 1.00 98.25 209 ILE A N 1
ATOM 1556 C CA . ILE A 1 209 ? -10.136 -5.429 -1.603 1.00 98.25 209 ILE A CA 1
ATOM 1557 C C . ILE A 1 209 ? -9.016 -5.700 -2.597 1.00 98.25 209 ILE A C 1
ATOM 1559 O O . ILE A 1 209 ? -8.930 -6.787 -3.165 1.00 98.25 209 ILE A O 1
ATOM 1563 N N . ALA A 1 210 ? -8.152 -4.713 -2.815 1.00 97.88 210 ALA A N 1
ATOM 1564 C CA . ALA A 1 210 ? -6.911 -4.913 -3.551 1.00 97.88 210 ALA A CA 1
ATOM 1565 C C . ALA A 1 210 ? -5.821 -5.396 -2.588 1.00 97.88 210 ALA A C 1
ATOM 1567 O O . ALA A 1 210 ? -5.515 -4.726 -1.598 1.00 97.88 210 ALA A O 1
ATOM 1568 N N . HIS A 1 211 ? -5.226 -6.551 -2.885 1.00 97.00 211 HIS A N 1
ATOM 1569 C CA . HIS A 1 211 ? -4.121 -7.116 -2.105 1.00 97.00 211 HIS A CA 1
ATOM 1570 C C . HIS A 1 211 ? -2.800 -6.601 -2.657 1.00 97.00 211 HIS A C 1
ATOM 1572 O O . HIS A 1 211 ? -2.337 -7.052 -3.706 1.00 97.00 211 HIS A O 1
ATOM 1578 N N . TYR A 1 212 ? -2.205 -5.636 -1.964 1.00 94.44 212 TYR A N 1
ATOM 1579 C CA . TYR A 1 212 ? -0.954 -5.012 -2.366 1.00 94.44 212 TYR A CA 1
ATOM 1580 C C . TYR A 1 212 ? 0.220 -5.551 -1.552 1.00 94.44 212 TYR A C 1
ATOM 1582 O O . TYR A 1 212 ? 0.186 -5.547 -0.323 1.00 94.44 212 TYR A O 1
ATOM 1590 N N . TYR A 1 213 ? 1.268 -5.984 -2.251 1.00 90.81 213 TYR A N 1
ATOM 1591 C CA . TYR A 1 213 ? 2.516 -6.452 -1.661 1.00 90.81 213 TYR A CA 1
ATOM 1592 C C . TYR A 1 213 ? 3.660 -5.503 -1.984 1.00 90.81 213 TYR A C 1
ATOM 1594 O O . TYR A 1 213 ? 4.079 -5.444 -3.141 1.00 90.81 213 TYR A O 1
ATOM 1602 N N . GLY A 1 214 ? 4.206 -4.817 -0.984 1.00 87.69 214 GLY A N 1
ATOM 1603 C CA . GLY A 1 214 ? 5.337 -3.910 -1.157 1.00 87.69 214 GLY A CA 1
ATOM 1604 C C . GLY A 1 214 ? 5.407 -2.790 -0.116 1.00 87.69 214 GLY A C 1
ATOM 1605 O O . GLY A 1 214 ? 4.579 -2.725 0.792 1.00 87.69 214 GLY A O 1
ATOM 1606 N N . PRO A 1 215 ? 6.371 -1.865 -0.267 1.00 84.00 215 PRO A N 1
ATOM 1607 C CA . PRO A 1 215 ? 6.469 -0.651 0.541 1.00 84.00 215 PRO A CA 1
ATOM 1608 C C . PRO A 1 215 ? 5.219 0.227 0.451 1.00 84.00 215 PRO A C 1
ATOM 1610 O O . PRO A 1 215 ? 4.575 0.292 -0.597 1.00 84.00 215 PRO A O 1
ATOM 1613 N N . TYR A 1 216 ? 4.902 0.956 1.520 1.00 82.75 216 TYR A N 1
ATOM 1614 C CA . TYR A 1 216 ? 3.706 1.804 1.591 1.00 82.75 216 TYR A CA 1
ATOM 1615 C C . TYR A 1 216 ? 3.683 2.910 0.530 1.00 82.75 216 TYR A C 1
ATOM 1617 O O . TYR A 1 216 ? 2.613 3.307 0.082 1.00 82.75 216 TYR A O 1
ATOM 1625 N N . GLU A 1 217 ? 4.845 3.363 0.064 1.00 79.19 217 GLU A N 1
ATOM 1626 C CA . GLU A 1 217 ? 4.990 4.390 -0.971 1.00 79.19 217 GLU A CA 1
ATOM 1627 C C . GLU A 1 217 ? 4.428 3.961 -2.336 1.00 79.19 217 GLU A C 1
ATOM 1629 O O . GLU A 1 217 ? 4.132 4.817 -3.164 1.00 79.19 217 GLU A O 1
ATOM 1634 N N . GLY A 1 218 ? 4.278 2.655 -2.584 1.00 81.31 218 GLY A N 1
ATOM 1635 C CA . GLY A 1 218 ? 3.681 2.123 -3.815 1.00 81.31 218 GLY A CA 1
ATOM 1636 C C . GLY A 1 218 ? 2.190 1.785 -3.711 1.00 81.31 218 GLY A C 1
ATOM 1637 O O . GLY A 1 218 ? 1.591 1.366 -4.702 1.00 81.31 218 GLY A O 1
ATOM 1638 N N . SER A 1 219 ? 1.566 1.988 -2.545 1.00 86.25 219 SER A N 1
ATOM 1639 C CA . SER A 1 219 ? 0.137 1.700 -2.308 1.00 86.25 219 SER A CA 1
ATOM 1640 C C . SER A 1 219 ? -0.811 2.447 -3.256 1.00 86.25 219 SER A C 1
ATOM 1642 O O . SER A 1 219 ? -1.903 1.957 -3.551 1.00 86.25 219 SER A O 1
ATOM 1644 N N . GLU A 1 220 ? -0.379 3.579 -3.827 1.00 86.38 220 GLU A N 1
ATOM 1645 C CA . GLU A 1 220 ? -1.121 4.317 -4.857 1.00 86.38 220 GLU A CA 1
ATOM 1646 C C . GLU A 1 220 ? -1.524 3.415 -6.038 1.00 86.38 220 GLU A C 1
ATOM 1648 O O . GLU A 1 220 ? -2.643 3.521 -6.543 1.00 86.38 220 GLU A O 1
ATOM 1653 N N . ALA A 1 221 ? -0.688 2.438 -6.414 1.00 88.25 221 ALA A N 1
ATOM 1654 C CA . ALA A 1 221 ? -1.011 1.475 -7.469 1.00 88.25 221 ALA A CA 1
ATOM 1655 C C . ALA A 1 221 ? -2.264 0.636 -7.148 1.00 88.25 221 ALA A C 1
ATOM 1657 O O . ALA A 1 221 ? -3.038 0.293 -8.045 1.00 88.25 221 ALA A O 1
ATOM 1658 N N . ALA A 1 222 ? -2.498 0.325 -5.871 1.00 93.56 222 ALA A N 1
ATOM 1659 C CA . ALA A 1 222 ? -3.691 -0.386 -5.422 1.00 93.56 222 ALA A CA 1
ATOM 1660 C C . ALA A 1 222 ? -4.935 0.509 -5.461 1.00 93.56 222 ALA A C 1
ATOM 1662 O O . ALA A 1 222 ? -5.993 0.072 -5.919 1.00 93.56 222 ALA A O 1
ATOM 1663 N N . HIS A 1 223 ? -4.803 1.782 -5.076 1.00 94.44 223 HIS A N 1
ATOM 1664 C CA . HIS A 1 223 ? -5.870 2.776 -5.225 1.00 94.44 223 HIS A CA 1
ATOM 1665 C C . HIS A 1 223 ? -6.257 2.994 -6.696 1.00 94.44 223 HIS A C 1
ATOM 1667 O O . HIS A 1 223 ? -7.447 3.051 -7.032 1.00 94.44 223 HIS A O 1
ATOM 1673 N N . GLU A 1 224 ? -5.277 3.049 -7.601 1.00 92.69 224 GLU A N 1
ATOM 1674 C CA . GLU A 1 224 ? -5.530 3.097 -9.042 1.00 92.69 224 GLU A CA 1
ATOM 1675 C C . GLU A 1 224 ? -6.236 1.836 -9.551 1.00 92.69 224 GLU A C 1
ATOM 1677 O O . GLU A 1 224 ? -7.163 1.934 -10.360 1.00 92.69 224 GLU A O 1
ATOM 1682 N N . ALA A 1 225 ? -5.817 0.652 -9.095 1.00 94.44 225 ALA A N 1
ATOM 1683 C CA . ALA A 1 225 ? -6.426 -0.617 -9.485 1.00 94.44 225 ALA A CA 1
ATOM 1684 C C . ALA A 1 225 ? -7.901 -0.688 -9.050 1.00 94.44 225 ALA A C 1
ATOM 1686 O O . ALA A 1 225 ? -8.765 -1.007 -9.870 1.00 94.44 225 ALA A O 1
ATOM 1687 N N . CYS A 1 226 ? -8.210 -0.290 -7.811 1.00 96.50 226 CYS A N 1
ATOM 1688 C CA . CYS A 1 226 ? -9.584 -0.152 -7.319 1.00 96.50 226 CYS A CA 1
ATOM 1689 C C . CYS A 1 226 ? -10.392 0.852 -8.152 1.00 96.50 226 CYS A C 1
ATOM 1691 O O . CYS A 1 226 ? -11.522 0.568 -8.546 1.00 96.50 226 CYS A O 1
ATOM 1693 N N . SER A 1 227 ? -9.807 2.005 -8.485 1.00 94.25 227 SER A N 1
ATOM 1694 C CA . SER A 1 227 ? -10.469 3.030 -9.305 1.00 94.25 227 SER A CA 1
ATOM 1695 C C . SER A 1 227 ? -10.807 2.514 -10.709 1.00 94.25 227 SER A C 1
ATOM 1697 O O . SER A 1 227 ? -11.920 2.717 -11.196 1.00 94.25 227 SER A O 1
ATOM 1699 N N . LYS A 1 228 ? -9.882 1.785 -11.349 1.00 95.38 228 LYS A N 1
ATOM 1700 C CA . LYS A 1 228 ? -10.107 1.135 -12.653 1.00 95.38 228 LYS A CA 1
ATOM 1701 C C . LYS A 1 228 ? -11.198 0.067 -12.568 1.00 95.38 228 LYS A C 1
ATOM 1703 O O . LYS A 1 228 ? -12.040 -0.002 -13.462 1.00 95.38 228 LYS A O 1
ATOM 1708 N N . TRP A 1 229 ? -11.213 -0.724 -11.494 1.00 97.19 229 TRP A N 1
ATOM 1709 C CA . TRP A 1 229 ? -12.240 -1.739 -11.257 1.00 97.19 229 TRP A CA 1
ATOM 1710 C C . TRP A 1 229 ? -13.635 -1.119 -11.125 1.00 97.19 229 TRP A C 1
ATOM 1712 O O . TRP A 1 229 ? -14.578 -1.588 -11.761 1.00 97.19 229 TRP A O 1
ATOM 1722 N N . LEU A 1 230 ? -13.768 -0.026 -10.364 1.00 96.44 230 LEU A N 1
ATOM 1723 C CA . LEU A 1 230 ? -15.039 0.692 -10.210 1.00 96.44 230 LEU A CA 1
ATOM 1724 C C . LEU A 1 230 ? -15.593 1.149 -11.563 1.00 96.44 230 LEU A C 1
ATOM 1726 O O . LEU A 1 230 ? -16.761 0.906 -11.867 1.00 96.44 230 LEU A O 1
ATOM 1730 N N . VAL A 1 231 ? -14.742 1.754 -12.396 1.00 96.38 231 VAL A N 1
ATOM 1731 C CA . VAL A 1 231 ? -15.124 2.217 -13.737 1.00 96.38 231 VAL A CA 1
ATOM 1732 C C . VAL A 1 231 ? -15.558 1.050 -14.625 1.00 96.38 231 VAL A C 1
ATOM 1734 O O . VAL A 1 231 ? -16.608 1.137 -15.259 1.00 96.38 231 VAL A O 1
ATOM 1737 N N . SER A 1 232 ? -14.798 -0.050 -14.661 1.00 96.06 232 SER A N 1
ATOM 1738 C CA . SER A 1 232 ? -15.113 -1.188 -15.536 1.00 96.06 232 SER A CA 1
ATOM 1739 C C . SER A 1 232 ? -16.386 -1.940 -15.136 1.00 96.06 232 SER A C 1
ATOM 1741 O O . SER A 1 232 ? -17.034 -2.524 -16.002 1.00 96.06 232 SER A O 1
ATOM 1743 N N . HIS A 1 233 ? -16.782 -1.880 -13.862 1.00 96.69 233 HIS A N 1
ATOM 1744 C CA . HIS A 1 233 ? -17.994 -2.527 -13.344 1.00 96.69 233 HIS A CA 1
ATOM 1745 C C . HIS A 1 233 ? -19.184 -1.565 -13.201 1.00 96.69 233 HIS A C 1
ATOM 1747 O O . HIS A 1 233 ? -20.239 -1.961 -12.700 1.00 96.69 233 HIS A O 1
ATOM 1753 N N . GLY A 1 234 ? -19.040 -0.301 -13.620 1.00 96.50 234 GLY A N 1
ATOM 1754 C CA . GLY A 1 234 ? -20.090 0.714 -13.483 1.00 96.50 234 GLY A CA 1
ATOM 1755 C C . GLY A 1 234 ? -20.485 0.975 -12.025 1.00 96.50 234 GLY A C 1
ATOM 1756 O O . GLY A 1 234 ? -21.649 1.253 -11.739 1.00 96.50 234 GLY A O 1
ATOM 1757 N N . LYS A 1 235 ? -19.530 0.835 -11.101 1.00 97.25 235 LYS A N 1
ATOM 1758 C CA . LYS A 1 235 ? -19.709 1.004 -9.657 1.00 97.25 235 LYS A CA 1
ATOM 1759 C C . LYS A 1 235 ? -19.161 2.338 -9.183 1.00 97.25 235 LYS A C 1
ATOM 1761 O O . LYS A 1 235 ? -18.276 2.929 -9.796 1.00 97.25 235 LYS A O 1
ATOM 1766 N N . THR A 1 236 ? -19.669 2.803 -8.048 1.00 95.44 236 THR A N 1
ATOM 1767 C CA . THR A 1 236 ? -19.160 4.007 -7.381 1.00 95.44 236 THR A CA 1
ATOM 1768 C C . THR A 1 236 ? -18.728 3.708 -5.958 1.00 95.44 236 THR A C 1
ATOM 1770 O O . THR A 1 236 ? -19.243 2.797 -5.313 1.00 95.44 236 THR A O 1
ATOM 1773 N N . GLN A 1 237 ? -17.783 4.496 -5.454 1.00 95.25 237 GLN A N 1
ATOM 1774 C CA . GLN A 1 237 ? -17.351 4.407 -4.069 1.00 95.25 237 GLN A CA 1
ATOM 1775 C C . GLN A 1 237 ? -18.484 4.846 -3.120 1.00 95.25 237 GLN A C 1
ATOM 1777 O O . GLN A 1 237 ? -19.113 5.892 -3.310 1.00 95.25 237 GLN A O 1
ATOM 1782 N N . ALA A 1 238 ? -18.754 4.046 -2.090 1.00 95.00 238 ALA A N 1
ATOM 1783 C CA . ALA A 1 238 ? -19.850 4.260 -1.142 1.00 95.00 238 ALA A CA 1
ATOM 1784 C C . ALA A 1 238 ? -19.397 4.781 0.236 1.00 95.00 238 ALA A C 1
ATOM 1786 O O . ALA A 1 238 ? -20.219 5.308 0.983 1.00 95.00 238 ALA A O 1
ATOM 1787 N N . TYR A 1 239 ? -18.110 4.656 0.562 1.00 96.31 239 TYR A N 1
ATOM 1788 C CA . TYR A 1 239 ? -17.496 5.062 1.833 1.00 96.31 239 TYR A CA 1
ATOM 1789 C C . TYR A 1 239 ? -16.021 5.433 1.587 1.00 96.31 239 TYR A C 1
ATOM 1791 O O . TYR A 1 239 ? -15.457 4.905 0.625 1.00 96.31 239 TYR A O 1
ATOM 1799 N N . PRO A 1 240 ? -15.383 6.319 2.383 1.00 97.06 240 PRO A N 1
ATOM 1800 C CA . PRO A 1 240 ? -13.945 6.596 2.281 1.00 97.06 240 PRO A CA 1
ATOM 1801 C C . PRO A 1 240 ? -13.096 5.317 2.193 1.00 97.06 240 PRO A C 1
ATOM 1803 O O . PRO A 1 240 ? -13.399 4.353 2.903 1.00 97.06 240 PRO A O 1
ATOM 1806 N N . PRO A 1 241 ? -12.073 5.259 1.321 1.00 96.81 241 PRO A N 1
ATOM 1807 C CA . PRO A 1 241 ? -11.245 4.073 1.236 1.00 96.81 241 PRO A CA 1
ATOM 1808 C C . PRO A 1 241 ? -10.392 3.955 2.496 1.00 96.81 241 PRO A C 1
ATOM 1810 O O . PRO A 1 241 ? -10.098 4.949 3.170 1.00 96.81 241 PRO A O 1
ATOM 1813 N N . PHE A 1 242 ? -9.989 2.733 2.810 1.00 97.19 242 PHE A N 1
ATOM 1814 C CA . PHE A 1 242 ? -9.114 2.501 3.946 1.00 97.19 242 PHE A CA 1
ATOM 1815 C C . PHE A 1 242 ? -8.116 1.382 3.680 1.00 97.19 242 PHE A C 1
ATOM 1817 O O . PHE A 1 242 ? -8.400 0.420 2.966 1.00 97.19 242 PHE A O 1
ATOM 1824 N N . GLU A 1 243 ? -6.941 1.528 4.268 1.00 96.56 243 GLU A N 1
ATOM 1825 C CA . GLU A 1 243 ? -5.841 0.577 4.169 1.00 96.56 243 GLU A CA 1
ATOM 1826 C C . GLU A 1 243 ? -5.757 -0.236 5.456 1.00 96.56 243 GLU A C 1
ATOM 1828 O O . GLU A 1 243 ? -5.754 0.346 6.539 1.00 96.56 243 GLU A O 1
ATOM 1833 N N . GLU A 1 244 ? -5.689 -1.561 5.351 1.00 95.38 244 GLU A N 1
ATOM 1834 C CA . GLU A 1 244 ? -5.393 -2.464 6.468 1.00 95.38 244 GLU A CA 1
ATOM 1835 C C . GLU A 1 244 ? -3.952 -2.963 6.349 1.00 95.38 244 GLU A C 1
ATOM 1837 O O . GLU A 1 244 ? -3.564 -3.538 5.327 1.00 95.38 244 GLU A O 1
ATOM 1842 N N . TYR A 1 245 ? -3.168 -2.789 7.410 1.00 92.00 245 TYR A N 1
ATOM 1843 C CA . TYR A 1 245 ? -1.759 -3.175 7.452 1.00 92.00 245 TYR A CA 1
ATOM 1844 C C . TYR A 1 245 ? -1.624 -4.572 8.066 1.00 92.00 245 TYR A C 1
ATOM 1846 O O . TYR A 1 245 ? -1.554 -4.730 9.286 1.00 92.00 245 TYR A O 1
ATOM 1854 N N . VAL A 1 246 ? -1.651 -5.601 7.215 1.00 89.44 246 VAL A N 1
ATOM 1855 C CA . VAL A 1 246 ? -1.662 -7.013 7.641 1.00 89.44 246 VAL A CA 1
ATOM 1856 C C . VAL A 1 246 ? -0.288 -7.459 8.131 1.00 89.44 246 VAL A C 1
ATOM 1858 O O . VAL A 1 246 ? -0.184 -8.184 9.121 1.00 89.44 246 VAL A O 1
ATOM 1861 N N . THR A 1 247 ? 0.763 -7.024 7.437 1.00 82.31 247 THR A N 1
ATOM 1862 C CA . THR A 1 247 ? 2.157 -7.177 7.863 1.00 82.31 247 THR A CA 1
ATOM 1863 C C . THR A 1 247 ? 2.863 -5.829 7.806 1.00 82.31 247 THR A C 1
ATOM 1865 O O . THR A 1 247 ? 2.495 -4.936 7.040 1.00 82.31 247 THR A O 1
ATOM 1868 N N . ASP A 1 248 ? 3.865 -5.668 8.663 1.00 74.94 248 ASP A N 1
ATOM 1869 C CA . ASP A 1 248 ? 4.536 -4.393 8.900 1.00 74.94 248 ASP A CA 1
ATOM 1870 C C . ASP A 1 248 ? 6.048 -4.595 9.118 1.00 74.94 248 ASP A C 1
ATOM 1872 O O . ASP A 1 248 ? 6.482 -5.725 9.358 1.00 74.94 248 ASP A O 1
ATOM 1876 N N . PRO A 1 249 ? 6.872 -3.529 9.081 1.00 68.06 249 PRO A N 1
ATOM 1877 C CA . PRO A 1 249 ? 8.327 -3.635 9.232 1.00 68.06 249 PRO A CA 1
ATOM 1878 C C . PRO A 1 249 ? 8.793 -4.264 10.557 1.00 68.06 249 PRO A C 1
ATOM 1880 O O . PRO A 1 249 ? 9.934 -4.718 10.670 1.00 68.06 249 PRO A O 1
ATOM 1883 N N . GLY A 1 250 ? 7.946 -4.247 11.588 1.00 69.75 250 GLY A N 1
ATOM 1884 C CA . GLY A 1 250 ? 8.185 -4.883 12.878 1.00 69.75 250 GLY A CA 1
ATOM 1885 C C . GLY A 1 250 ? 7.908 -6.387 12.880 1.00 69.75 250 GLY A C 1
ATOM 1886 O O . GLY A 1 250 ? 8.518 -7.104 13.676 1.00 69.75 250 GLY A O 1
ATOM 1887 N N . THR A 1 251 ? 7.038 -6.879 11.994 1.00 72.44 251 THR A N 1
ATOM 1888 C CA . THR A 1 251 ? 6.646 -8.297 11.900 1.00 72.44 251 THR A CA 1
ATOM 1889 C C . THR A 1 251 ? 7.273 -9.030 10.711 1.00 72.44 251 THR A C 1
ATOM 1891 O O . THR A 1 251 ? 7.598 -10.211 10.830 1.00 72.44 251 THR A O 1
ATOM 1894 N N . GLU A 1 252 ? 7.523 -8.341 9.598 1.00 80.25 252 GLU A N 1
ATOM 1895 C CA . GLU A 1 252 ? 8.185 -8.854 8.397 1.00 80.25 252 GLU A CA 1
ATOM 1896 C C . GLU A 1 252 ? 9.307 -7.893 7.980 1.00 80.25 252 GLU A C 1
ATOM 1898 O O . GLU A 1 252 ? 9.099 -6.694 7.812 1.00 80.25 252 GLU A O 1
ATOM 1903 N N . LYS A 1 253 ? 10.526 -8.413 7.817 1.00 74.50 253 LYS A N 1
ATOM 1904 C CA . LYS A 1 253 ? 11.708 -7.595 7.495 1.00 74.50 253 LYS A CA 1
ATOM 1905 C C . LYS A 1 253 ? 11.863 -7.349 5.999 1.00 74.50 253 LYS A C 1
ATOM 1907 O O . LYS A 1 253 ? 12.543 -6.400 5.619 1.00 74.50 253 LYS A O 1
ATOM 1912 N N . ASP A 1 254 ? 11.302 -8.223 5.168 1.00 74.62 254 ASP A N 1
ATOM 1913 C CA . ASP A 1 254 ? 11.332 -8.105 3.714 1.00 74.62 254 ASP A CA 1
ATOM 1914 C C . ASP A 1 254 ? 10.162 -7.228 3.227 1.00 74.62 254 ASP A C 1
ATOM 1916 O O . ASP A 1 254 ? 9.014 -7.683 3.232 1.00 74.62 254 ASP A O 1
ATOM 1920 N N . PRO A 1 255 ? 10.420 -5.991 2.762 1.00 74.75 255 PRO A N 1
ATOM 1921 C CA . PRO A 1 255 ? 9.362 -5.068 2.368 1.00 74.75 255 PRO A CA 1
ATOM 1922 C C . PRO A 1 255 ? 8.551 -5.534 1.160 1.00 74.75 255 PRO A C 1
ATOM 1924 O O . PRO A 1 255 ? 7.432 -5.079 0.958 1.00 74.75 255 PRO A O 1
ATOM 1927 N N . THR A 1 256 ? 9.064 -6.479 0.368 1.00 81.00 256 THR A N 1
ATOM 1928 C CA . THR A 1 256 ? 8.326 -7.048 -0.773 1.00 81.00 256 THR A CA 1
ATOM 1929 C C . THR A 1 256 ? 7.213 -8.012 -0.349 1.00 81.00 256 THR A C 1
ATOM 1931 O O . THR A 1 256 ? 6.378 -8.408 -1.169 1.00 81.00 256 THR A O 1
ATOM 1934 N N . LYS A 1 257 ? 7.191 -8.387 0.935 1.00 84.25 257 LYS A N 1
ATOM 1935 C CA . LYS A 1 257 ? 6.195 -9.265 1.560 1.00 84.25 257 LYS A CA 1
ATOM 1936 C C . LYS A 1 257 ? 5.226 -8.516 2.472 1.00 84.25 257 LYS A C 1
ATOM 1938 O O . LYS A 1 257 ? 4.334 -9.145 3.043 1.00 84.25 257 LYS A O 1
ATOM 1943 N N . TRP A 1 258 ? 5.385 -7.201 2.617 1.00 87.19 258 TRP A N 1
ATOM 1944 C CA . TRP A 1 258 ? 4.430 -6.375 3.347 1.00 87.19 258 TRP A CA 1
ATOM 1945 C C . TRP A 1 258 ? 3.102 -6.363 2.612 1.00 87.19 258 TRP A C 1
ATOM 1947 O O . TRP A 1 258 ? 3.054 -5.958 1.457 1.00 87.19 258 TRP A O 1
ATOM 1957 N N . LEU A 1 259 ? 2.052 -6.844 3.267 1.00 93.50 259 LEU A N 1
ATOM 1958 C CA . LEU A 1 259 ? 0.706 -6.919 2.735 1.00 93.50 259 LEU A CA 1
ATOM 1959 C C . LEU A 1 259 ? -0.112 -5.760 3.295 1.00 93.50 259 LEU A C 1
ATOM 1961 O O . LEU A 1 259 ? -0.416 -5.719 4.492 1.00 93.50 259 LEU A O 1
ATOM 1965 N N . THR A 1 260 ? -0.529 -4.882 2.393 1.00 94.62 260 THR A N 1
ATOM 1966 C CA . THR A 1 260 ? -1.548 -3.867 2.646 1.00 94.62 260 THR A CA 1
ATOM 1967 C C . THR A 1 260 ? -2.793 -4.236 1.857 1.00 94.62 260 THR A C 1
ATOM 1969 O O . THR A 1 260 ? -2.740 -4.425 0.640 1.00 94.62 260 THR A O 1
ATOM 1972 N N . LYS A 1 261 ? -3.931 -4.340 2.539 1.00 97.44 261 LYS A N 1
ATOM 1973 C CA . LYS A 1 261 ? -5.227 -4.500 1.875 1.00 97.44 261 LYS A CA 1
ATOM 1974 C C . LYS A 1 261 ? -5.854 -3.128 1.689 1.00 97.44 261 LYS A C 1
ATOM 1976 O O . LYS A 1 261 ? -6.066 -2.422 2.671 1.00 97.44 261 LYS A O 1
ATOM 1981 N N . VAL A 1 262 ? -6.147 -2.755 0.448 1.00 97.75 262 VAL A N 1
ATOM 1982 C CA . VAL A 1 262 ? -6.788 -1.475 0.120 1.00 97.75 262 VAL A CA 1
ATOM 1983 C C . VAL A 1 262 ? -8.263 -1.711 -0.160 1.00 97.75 262 VAL A C 1
ATOM 1985 O O . VAL A 1 262 ? -8.629 -2.397 -1.113 1.00 97.75 262 VAL A O 1
ATOM 1988 N N . ASN A 1 263 ? -9.110 -1.131 0.682 1.00 98.12 263 ASN A N 1
ATOM 1989 C CA . ASN A 1 263 ? -10.522 -1.462 0.786 1.00 98.12 263 ASN A CA 1
ATOM 1990 C C . ASN A 1 263 ? -11.404 -0.327 0.267 1.00 98.12 263 ASN A C 1
ATOM 1992 O O . ASN A 1 263 ? -11.284 0.818 0.707 1.00 98.12 263 ASN A O 1
ATOM 1996 N N . TYR A 1 264 ? -12.336 -0.654 -0.629 1.00 98.12 264 TYR A N 1
ATOM 1997 C CA . TYR A 1 264 ? -13.305 0.287 -1.194 1.00 98.12 264 TYR A CA 1
ATOM 1998 C C . TYR A 1 264 ? -14.716 -0.279 -1.078 1.00 98.12 264 TYR A C 1
ATOM 2000 O O . TYR A 1 264 ? -15.044 -1.262 -1.736 1.00 98.12 264 TYR A O 1
ATOM 2008 N N . TYR A 1 265 ? -15.587 0.368 -0.303 1.00 97.81 265 TYR A N 1
ATOM 2009 C CA . TYR A 1 265 ? -17.019 0.059 -0.353 1.00 97.81 265 TYR A CA 1
ATOM 2010 C C . TYR A 1 265 ? -17.609 0.514 -1.683 1.00 97.81 265 TYR A C 1
ATOM 2012 O O . TYR A 1 265 ? -17.305 1.617 -2.146 1.00 97.81 265 TYR A O 1
ATOM 2020 N N . VAL A 1 266 ? -18.494 -0.295 -2.261 1.00 97.06 266 VAL A N 1
ATOM 2021 C CA . VAL A 1 266 ? -19.050 -0.063 -3.599 1.00 97.06 266 VAL A CA 1
ATOM 2022 C C . VAL A 1 266 ? -20.576 0.034 -3.580 1.00 97.06 266 VAL A C 1
ATOM 2024 O O . VAL A 1 266 ? -21.237 -0.539 -2.715 1.00 97.06 266 VAL A O 1
ATOM 2027 N N . LYS A 1 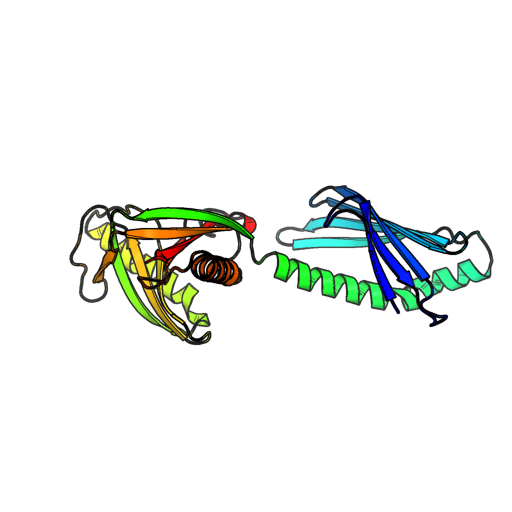267 ? -21.154 0.760 -4.538 1.00 91.62 267 LYS A N 1
ATOM 2028 C CA . LYS A 1 267 ? -22.597 0.787 -4.822 1.00 91.62 267 LYS A CA 1
ATOM 2029 C C . LYS A 1 267 ? -22.842 0.850 -6.326 1.00 91.62 267 LYS A C 1
ATOM 2031 O O . LYS A 1 267 ? -22.148 1.652 -6.998 1.00 91.62 267 LYS A O 1
#

Radius of gyration: 26.26 Å; chains: 1; bounding box: 69×34×71 Å